Protein AF-A0A6A4BK58-F1 (afdb_monomer_lite)

Radius of gyration: 23.3 Å; chains: 1; bounding box: 53×73×77 Å

Organism: NCBI:txid53985

pLDDT: mean 82.72, std 20.6, range [29.36, 97.88]

Sequence (295 aa):
MGVDFYASGSQESAAPEPYTVGNVCRSRPGPNVGVHRDIYERLLRCPDMDSMNAIDSRLAKRLHSENDSAFAWWIAHEGSNYSIPKTPEGQRPWLALLDWMCEHPAAMHHVLAYLPFPEIAAQCCTPAQLAQWGERELYLVQIQTLERIWTDDDSDDRARDLCSAWLDRCKSAPALEALDIASDRTQWGALSELVDASLLRLRPLEIPLEHWFILHVLPFAVADWTASPMGRAPTSAMALWYNEYNSIQRLCTDIADNRDWSAAARLSLGVTQFESPPTAAAAADHGGDSAARRK

Structure (mmCIF, N/CA/C/O backbone):
data_AF-A0A6A4BK58-F1
#
_entry.id   AF-A0A6A4BK58-F1
#
loop_
_atom_site.group_PDB
_atom_site.id
_atom_site.type_symbol
_atom_site.label_atom_id
_atom_site.label_alt_id
_atom_site.label_comp_id
_atom_site.label_asym_id
_atom_site.label_entity_id
_atom_site.label_seq_id
_atom_site.pdbx_PDB_ins_code
_atom_site.Cartn_x
_atom_site.Cartn_y
_atom_site.Cartn_z
_atom_site.occupancy
_atom_site.B_iso_or_equiv
_atom_site.auth_seq_id
_atom_site.auth_comp_id
_atom_site.auth_asym_id
_atom_site.auth_atom_id
_atom_site.pdbx_PDB_model_num
ATOM 1 N N . MET A 1 1 ? 3.955 -27.347 16.246 1.00 33.84 1 MET A N 1
ATOM 2 C CA . MET A 1 1 ? 2.678 -26.831 16.783 1.00 33.84 1 MET A CA 1
ATOM 3 C C . MET A 1 1 ? 2.392 -25.569 15.991 1.00 33.84 1 MET A C 1
ATOM 5 O O . MET A 1 1 ? 3.175 -24.652 16.128 1.00 33.84 1 MET A O 1
ATOM 9 N N . GLY A 1 2 ? 1.470 -25.445 15.047 1.00 31.58 2 GLY A N 1
ATOM 10 C CA . GLY A 1 2 ? 0.289 -26.207 14.646 1.00 31.58 2 GLY A CA 1
ATOM 11 C C . GLY A 1 2 ? -0.689 -25.145 14.127 1.00 31.58 2 GLY A C 1
ATOM 12 O O . GLY A 1 2 ? -1.588 -24.759 14.859 1.00 31.58 2 GLY A O 1
ATOM 13 N N . VAL A 1 3 ? -0.409 -24.580 12.943 1.00 37.97 3 VAL A N 1
ATOM 14 C CA . VAL A 1 3 ? -1.068 -23.373 12.380 1.00 37.97 3 VAL A CA 1
ATOM 15 C C . VAL A 1 3 ? -2.483 -23.678 11.848 1.00 37.97 3 VAL A C 1
ATOM 17 O O . VAL A 1 3 ? -3.227 -22.779 11.476 1.00 37.97 3 VAL A O 1
ATOM 20 N N . ASP A 1 4 ? -2.905 -24.942 11.893 1.00 36.56 4 ASP A N 1
ATOM 21 C CA . ASP A 1 4 ? -4.176 -25.412 11.327 1.00 36.56 4 ASP A CA 1
ATOM 22 C C . ASP A 1 4 ? -5.409 -25.156 12.216 1.00 36.56 4 ASP A C 1
ATOM 24 O O . ASP A 1 4 ? -6.520 -25.532 11.851 1.00 36.56 4 ASP A O 1
ATOM 28 N N . PHE A 1 5 ? -5.257 -24.508 13.376 1.00 32.81 5 PHE A N 1
ATOM 29 C CA . PHE A 1 5 ? -6.389 -24.258 14.281 1.00 32.81 5 PHE A CA 1
ATOM 30 C C . PHE A 1 5 ? -7.243 -23.032 13.926 1.00 32.81 5 PHE A C 1
ATOM 32 O O . PHE A 1 5 ? -8.349 -22.911 14.442 1.00 32.81 5 PHE A O 1
ATOM 39 N N . TYR A 1 6 ? -6.791 -22.160 13.021 1.00 42.66 6 TYR A N 1
ATOM 40 C CA . TYR A 1 6 ? -7.563 -20.975 12.614 1.00 42.66 6 TYR A CA 1
ATOM 41 C C . TYR A 1 6 ? -8.504 -21.214 11.420 1.00 42.66 6 TYR A C 1
ATOM 43 O O . TYR A 1 6 ? -9.234 -20.309 11.034 1.00 42.66 6 TYR A O 1
ATOM 51 N N . ALA A 1 7 ? -8.526 -22.423 10.846 1.00 34.75 7 ALA A N 1
ATOM 52 C CA . ALA A 1 7 ? -9.368 -22.743 9.688 1.00 34.75 7 ALA A CA 1
ATOM 53 C C . ALA A 1 7 ? -10.762 -23.305 10.042 1.00 34.75 7 ALA A C 1
ATOM 55 O O . ALA A 1 7 ? -11.582 -23.489 9.146 1.00 34.75 7 ALA A O 1
ATOM 56 N N . SER A 1 8 ? -11.054 -23.568 11.321 1.00 30.75 8 SER A N 1
ATOM 57 C CA . SER A 1 8 ? -12.319 -24.181 11.759 1.00 30.75 8 SER A CA 1
ATOM 58 C C . SER A 1 8 ? -13.027 -23.316 12.796 1.00 30.75 8 SER A C 1
ATOM 60 O O . SER A 1 8 ? -13.066 -23.639 13.980 1.00 30.75 8 SER A O 1
ATOM 62 N N . GLY A 1 9 ? -13.597 -22.207 12.340 1.00 29.36 9 GLY A N 1
ATOM 63 C CA . GLY A 1 9 ? -14.503 -21.390 13.138 1.00 29.36 9 GLY A CA 1
ATOM 64 C C . GLY A 1 9 ? -14.985 -20.182 12.349 1.00 29.36 9 GLY A C 1
ATOM 65 O O . GLY A 1 9 ? -14.224 -19.242 12.165 1.00 29.36 9 GLY A O 1
ATOM 66 N N . SER A 1 10 ? -16.245 -20.225 11.912 1.00 32.88 10 SER A N 1
ATOM 67 C CA . SER A 1 10 ? -17.009 -19.096 11.353 1.00 32.88 10 SER A CA 1
ATOM 68 C C . SER A 1 10 ? -16.709 -18.715 9.894 1.00 32.88 10 SER A C 1
ATOM 70 O O . SER A 1 10 ? -16.176 -17.651 9.604 1.00 32.88 10 SER A O 1
ATOM 72 N N . GLN A 1 11 ? -17.140 -19.564 8.953 1.00 34.47 11 GLN A N 1
ATOM 73 C CA . GLN A 1 11 ? -17.262 -19.219 7.525 1.00 34.47 11 GLN A CA 1
ATOM 74 C C . GLN A 1 11 ? -18.666 -18.716 7.114 1.00 34.47 11 GLN A C 1
ATOM 76 O O . GLN A 1 11 ? -18.949 -18.643 5.923 1.00 34.47 11 GLN A O 1
ATOM 81 N N . GLU A 1 12 ? -19.559 -18.356 8.044 1.00 33.31 12 GLU A N 1
ATOM 82 C CA . GLU A 1 12 ? -20.956 -18.028 7.681 1.00 33.31 12 GLU A CA 1
ATOM 83 C C . GLU A 1 12 ? -21.293 -16.532 7.575 1.00 33.31 12 GLU A C 1
ATOM 85 O O . GLU A 1 12 ? -22.383 -16.198 7.124 1.00 33.31 12 GLU A O 1
ATOM 90 N N . SER A 1 13 ? -20.370 -15.611 7.868 1.00 37.12 13 SER A N 1
ATOM 91 C CA . SER A 1 13 ? -20.595 -14.183 7.590 1.00 37.12 13 SER A CA 1
ATOM 92 C C . SER A 1 13 ? -19.283 -13.458 7.301 1.00 37.12 13 SER A C 1
ATOM 94 O O . SER A 1 13 ? -18.736 -12.737 8.130 1.00 37.12 13 SER A O 1
ATOM 96 N N . ALA A 1 14 ? -18.720 -13.694 6.118 1.00 35.28 14 ALA A N 1
ATOM 97 C CA . ALA A 1 14 ? -17.636 -12.871 5.601 1.00 35.28 14 ALA A CA 1
ATOM 98 C C . ALA A 1 14 ? -18.191 -12.041 4.444 1.00 35.28 14 ALA A C 1
ATOM 100 O O . ALA A 1 14 ? -18.266 -12.505 3.305 1.00 35.28 14 ALA A O 1
ATOM 101 N N . ALA A 1 15 ? -18.607 -10.807 4.743 1.00 38.34 15 ALA A N 1
ATOM 102 C CA . ALA A 1 15 ? -18.689 -9.769 3.721 1.00 38.34 15 ALA A CA 1
ATOM 103 C C . ALA A 1 15 ? -17.365 -9.750 2.926 1.00 38.34 15 ALA A C 1
ATOM 105 O O . ALA A 1 15 ? -16.315 -10.038 3.511 1.00 38.34 15 ALA A O 1
ATOM 106 N N . PRO A 1 16 ? -17.387 -9.461 1.613 1.00 38.56 16 PRO A N 1
ATOM 107 C CA . PRO A 1 16 ? -16.181 -9.502 0.796 1.00 38.56 16 PRO A CA 1
ATOM 108 C C . PRO A 1 16 ? -15.081 -8.635 1.420 1.00 38.56 16 PRO A C 1
ATOM 110 O O . PRO A 1 16 ? -15.268 -7.442 1.660 1.00 38.56 16 PRO A O 1
ATOM 113 N N . GLU A 1 17 ? -13.936 -9.261 1.702 1.00 51.78 17 GLU A N 1
ATOM 114 C CA . GLU A 1 17 ? -12.708 -8.578 2.120 1.00 51.78 17 GLU A CA 1
ATOM 115 C C . GLU A 1 17 ? -12.382 -7.452 1.112 1.00 51.78 17 GLU A C 1
ATOM 117 O O . GLU A 1 17 ? -12.668 -7.601 -0.086 1.00 51.78 17 GLU A O 1
ATOM 122 N N . PRO A 1 18 ? -11.764 -6.338 1.552 1.00 46.62 18 PRO A N 1
ATOM 123 C CA . PRO A 1 18 ? -11.622 -5.094 0.773 1.00 46.62 18 PRO A CA 1
ATOM 124 C C . PRO A 1 18 ? -10.722 -5.223 -0.468 1.00 46.62 18 PRO A C 1
ATOM 126 O O . PRO A 1 18 ? -10.480 -4.254 -1.179 1.00 46.62 18 PRO A O 1
ATOM 129 N N . TYR A 1 19 ? -10.236 -6.433 -0.735 1.00 53.09 19 TYR A N 1
ATOM 130 C CA . TYR A 1 19 ? -9.169 -6.772 -1.663 1.00 53.09 19 TYR A CA 1
ATOM 131 C C . TYR A 1 19 ? -9.636 -7.593 -2.860 1.00 53.09 19 TYR A C 1
ATOM 133 O O . TYR A 1 19 ? -8.808 -8.141 -3.588 1.00 53.09 19 TYR A O 1
ATOM 141 N N . THR A 1 20 ? -10.947 -7.728 -3.074 1.00 52.31 20 THR A N 1
ATOM 142 C CA . THR A 1 20 ? -11.459 -8.421 -4.260 1.00 52.31 20 THR A CA 1
ATOM 143 C C . THR A 1 20 ? -11.315 -7.528 -5.488 1.00 52.31 20 THR A C 1
ATOM 145 O O . THR A 1 20 ? -12.277 -7.006 -6.045 1.00 52.31 20 THR A O 1
ATOM 148 N N . VAL A 1 21 ? -10.070 -7.390 -5.954 1.00 59.69 21 VAL A N 1
ATOM 149 C CA . VAL A 1 21 ? -9.813 -7.158 -7.372 1.00 59.69 21 VAL A CA 1
ATOM 150 C C . VAL A 1 21 ? -10.613 -8.233 -8.101 1.00 59.69 21 VAL A C 1
ATOM 152 O O . VAL A 1 21 ? -10.534 -9.409 -7.735 1.00 59.69 21 VAL A O 1
ATOM 155 N N . GLY A 1 22 ? -11.446 -7.841 -9.070 1.00 59.75 22 GLY A N 1
ATOM 156 C CA . GLY A 1 22 ? -12.190 -8.806 -9.884 1.00 59.75 22 GLY A CA 1
ATOM 157 C C . GLY A 1 22 ? -11.248 -9.852 -10.494 1.00 59.75 22 GLY A C 1
ATOM 158 O O . GLY A 1 22 ? -10.031 -9.737 -10.381 1.00 59.75 22 GLY A O 1
ATOM 159 N N . ASN A 1 23 ? -11.778 -10.879 -11.162 1.00 66.94 23 ASN A N 1
ATOM 160 C CA . ASN A 1 23 ? -10.943 -11.883 -11.838 1.00 66.94 23 ASN A CA 1
ATOM 161 C C . ASN A 1 23 ? -10.093 -11.242 -12.960 1.00 66.94 23 ASN A C 1
ATOM 163 O O . ASN A 1 23 ? -10.447 -11.300 -14.135 1.00 66.94 23 ASN A O 1
ATOM 167 N N . VAL A 1 24 ? -8.969 -10.630 -12.592 1.00 82.88 24 VAL A N 1
ATOM 168 C CA . VAL A 1 24 ? -7.997 -10.002 -13.477 1.00 82.88 24 VAL A CA 1
ATOM 169 C C . VAL A 1 24 ? -6.963 -11.056 -13.817 1.00 82.88 24 VAL A C 1
ATOM 171 O O . VAL A 1 24 ? -6.267 -11.589 -12.953 1.00 82.88 24 VAL A O 1
ATOM 174 N N . CYS A 1 25 ? -6.868 -11.389 -15.098 1.00 84.94 25 CYS A N 1
ATOM 175 C CA . CYS A 1 25 ? -5.820 -12.276 -15.571 1.00 84.94 25 CYS A CA 1
ATOM 176 C C . CYS A 1 25 ? -4.517 -11.491 -15.712 1.00 84.94 25 CYS A C 1
ATOM 178 O O . CYS A 1 25 ? -4.444 -10.556 -16.510 1.00 84.94 25 CYS A O 1
ATOM 180 N N . ARG A 1 26 ? -3.480 -11.913 -14.980 1.00 90.25 26 ARG A N 1
ATOM 181 C CA . ARG A 1 26 ? -2.128 -11.376 -15.140 1.00 90.25 26 ARG A CA 1
ATOM 182 C C . ARG A 1 26 ? -1.672 -11.530 -16.593 1.00 90.25 26 ARG A C 1
ATOM 184 O O . ARG A 1 26 ? -1.776 -12.613 -17.179 1.00 90.25 26 ARG A O 1
ATOM 191 N N . SER A 1 27 ? -1.161 -10.447 -17.165 1.00 90.12 27 SER A N 1
ATOM 192 C CA . SER A 1 27 ? -0.556 -10.434 -18.488 1.00 90.12 27 SER A CA 1
ATOM 193 C C . SER A 1 27 ? 0.640 -11.377 -18.519 1.00 90.12 27 SER A C 1
ATOM 195 O O . SER A 1 27 ? 1.445 -11.426 -17.586 1.00 90.12 27 SER A O 1
ATOM 197 N N . ARG A 1 28 ? 0.760 -12.144 -19.603 1.00 86.62 28 ARG A N 1
ATOM 198 C CA . ARG A 1 28 ? 1.899 -13.040 -19.791 1.00 86.62 28 ARG A CA 1
ATOM 199 C C . ARG A 1 28 ? 3.055 -12.251 -20.395 1.00 86.62 28 ARG A C 1
ATOM 201 O O . ARG A 1 28 ? 2.845 -11.603 -21.421 1.00 86.62 28 ARG A O 1
ATOM 208 N N . PRO A 1 29 ? 4.263 -12.333 -19.819 1.00 83.31 29 PRO A N 1
ATOM 209 C CA . PRO A 1 29 ? 5.428 -11.733 -20.444 1.00 83.31 29 PRO A CA 1
ATOM 210 C C . PRO A 1 29 ? 5.721 -12.413 -21.789 1.00 83.31 29 PRO A C 1
ATOM 212 O O . PRO A 1 29 ? 5.349 -13.571 -22.016 1.00 83.31 29 PRO A O 1
ATOM 215 N N . GLY A 1 30 ? 6.415 -11.709 -22.683 1.00 76.56 30 GLY A N 1
ATOM 216 C CA . GLY A 1 30 ? 6.863 -12.280 -23.950 1.00 76.56 30 GLY A CA 1
ATOM 217 C C . GLY A 1 30 ? 7.680 -13.581 -23.779 1.00 76.56 30 GLY A C 1
ATOM 218 O O . GLY A 1 30 ? 8.336 -13.789 -22.754 1.00 76.56 30 GLY A O 1
ATOM 219 N N . PRO A 1 31 ? 7.731 -14.456 -24.804 1.00 67.69 31 PRO A N 1
ATOM 220 C CA . PRO A 1 31 ? 8.310 -15.807 -24.707 1.00 67.69 31 PRO A CA 1
ATOM 221 C C . PRO A 1 31 ? 9.806 -15.850 -24.342 1.00 67.69 31 PRO A C 1
ATOM 223 O O . PRO A 1 31 ? 10.313 -16.894 -23.950 1.00 67.69 31 PRO A O 1
ATOM 226 N N . ASN A 1 32 ? 10.517 -14.722 -24.446 1.00 68.19 32 ASN A N 1
ATOM 227 C CA . ASN A 1 32 ? 11.956 -14.603 -24.186 1.00 68.19 32 ASN A CA 1
ATOM 228 C C . ASN A 1 32 ? 12.278 -13.805 -22.905 1.00 68.19 32 ASN A C 1
ATOM 230 O O . ASN A 1 32 ? 13.379 -13.254 -22.784 1.00 68.19 32 ASN A O 1
ATOM 234 N N . VAL A 1 33 ? 11.310 -13.664 -21.992 1.00 70.94 33 VAL A N 1
ATOM 235 C CA . VAL A 1 33 ? 11.423 -12.813 -20.789 1.00 70.94 33 VAL A CA 1
ATOM 236 C C . VAL A 1 33 ? 11.256 -13.607 -19.485 1.00 70.94 33 VAL A C 1
ATOM 238 O O . VAL A 1 33 ? 11.054 -13.039 -18.418 1.00 70.94 33 VAL A O 1
ATOM 241 N N . GLY A 1 34 ? 11.395 -14.934 -19.543 1.00 68.56 34 GLY A N 1
ATOM 242 C CA . GLY A 1 34 ? 11.507 -15.754 -18.338 1.00 68.56 34 GLY A CA 1
ATOM 243 C C . GLY A 1 34 ? 12.775 -15.402 -17.555 1.00 68.56 34 GLY A C 1
ATOM 244 O O . GLY A 1 34 ? 13.869 -15.370 -18.123 1.00 68.56 34 GLY A O 1
ATOM 245 N N . VAL A 1 35 ? 12.632 -15.136 -16.256 1.00 78.00 35 VAL A N 1
ATOM 246 C CA . VAL A 1 35 ? 13.746 -14.807 -15.358 1.00 78.00 35 VAL A CA 1
ATOM 247 C C . VAL A 1 35 ? 13.766 -15.793 -14.206 1.00 78.00 35 VAL A C 1
ATOM 249 O O . VAL A 1 35 ? 12.766 -15.973 -13.525 1.00 78.00 35 VAL A O 1
ATOM 252 N N . HIS A 1 36 ? 14.914 -16.429 -13.978 1.00 83.19 36 HIS A N 1
ATOM 253 C CA . HIS A 1 36 ? 15.098 -17.286 -12.811 1.00 83.19 36 HIS A CA 1
ATOM 254 C C . HIS A 1 36 ? 15.003 -16.455 -11.523 1.00 83.19 36 HIS A C 1
ATOM 256 O O . HIS A 1 36 ? 15.526 -15.338 -11.482 1.00 83.19 36 HIS A O 1
ATOM 262 N N . ARG A 1 37 ? 14.408 -17.007 -10.458 1.00 84.62 37 ARG A N 1
ATOM 263 C CA . ARG A 1 37 ? 14.157 -16.292 -9.192 1.00 84.62 37 ARG A CA 1
ATOM 264 C C . ARG A 1 37 ? 15.382 -15.537 -8.672 1.00 84.62 37 ARG A C 1
ATOM 266 O O . ARG A 1 37 ? 15.282 -14.351 -8.396 1.00 84.62 37 ARG A O 1
ATOM 273 N N . ASP A 1 38 ? 16.550 -16.175 -8.619 1.00 86.38 38 ASP A N 1
ATOM 274 C CA . ASP A 1 38 ? 17.778 -15.546 -8.093 1.00 86.38 38 ASP A CA 1
ATOM 275 C C . ASP A 1 38 ? 18.222 -14.310 -8.895 1.00 86.38 38 ASP A C 1
ATOM 277 O O . ASP A 1 38 ? 18.846 -13.391 -8.362 1.00 86.38 38 ASP A O 1
ATOM 281 N N . ILE A 1 39 ? 17.915 -14.285 -10.195 1.00 88.56 39 ILE A N 1
ATOM 282 C CA . ILE A 1 39 ? 18.161 -13.119 -11.041 1.00 88.56 39 ILE A CA 1
ATOM 283 C C . ILE A 1 39 ? 17.108 -12.054 -10.733 1.00 88.56 39 ILE A C 1
ATOM 285 O O . ILE A 1 39 ? 17.478 -10.905 -10.527 1.00 88.56 39 ILE A O 1
ATOM 289 N N . TYR A 1 40 ? 15.829 -12.430 -10.633 1.00 91.44 40 TYR A N 1
ATOM 290 C CA . TYR A 1 40 ? 14.743 -11.504 -10.298 1.00 91.44 40 TYR A CA 1
ATOM 291 C C . TYR A 1 40 ? 14.978 -10.806 -8.951 1.00 91.44 40 TYR A C 1
ATOM 293 O O . TYR A 1 40 ? 14.918 -9.583 -8.876 1.00 91.44 40 TYR A O 1
ATOM 301 N N . GLU A 1 41 ? 15.382 -11.557 -7.923 1.00 92.31 41 GLU A N 1
ATOM 302 C CA . GLU A 1 41 ? 15.799 -11.014 -6.626 1.00 92.31 41 GLU A CA 1
ATOM 303 C C . GLU A 1 41 ? 16.930 -9.989 -6.768 1.00 92.31 41 GLU A C 1
ATOM 305 O O . GLU A 1 41 ? 16.905 -8.934 -6.140 1.00 92.31 41 GLU A O 1
ATOM 310 N N . ARG A 1 42 ? 17.937 -10.275 -7.600 1.00 91.88 42 ARG A N 1
ATOM 311 C CA . ARG A 1 42 ? 19.062 -9.356 -7.809 1.00 91.88 42 ARG A CA 1
ATOM 312 C C . ARG A 1 42 ? 18.631 -8.060 -8.495 1.00 91.88 42 ARG A C 1
ATOM 314 O O . ARG A 1 42 ? 19.171 -7.012 -8.155 1.00 91.88 42 ARG A O 1
ATOM 321 N N . LEU A 1 43 ? 17.666 -8.121 -9.413 1.00 94.06 43 LEU A N 1
ATOM 322 C CA . LEU A 1 43 ? 17.094 -6.927 -10.043 1.00 94.06 43 LEU A CA 1
ATOM 323 C C . LEU A 1 43 ? 16.269 -6.112 -9.037 1.00 94.06 43 LEU A C 1
ATOM 325 O O . LEU A 1 43 ? 16.451 -4.905 -8.929 1.00 94.06 43 LEU A O 1
ATOM 329 N N . LEU A 1 44 ? 15.439 -6.775 -8.228 1.00 94.69 44 LEU A N 1
ATOM 330 C CA . LEU A 1 44 ? 14.622 -6.127 -7.195 1.00 94.69 44 LEU A CA 1
ATOM 331 C C . LEU A 1 44 ? 15.435 -5.524 -6.038 1.00 94.69 44 LEU A C 1
ATOM 333 O O . LEU A 1 44 ? 14.938 -4.654 -5.327 1.00 94.69 44 LEU A O 1
ATOM 337 N N . ARG A 1 45 ? 16.690 -5.946 -5.859 1.00 94.88 45 ARG A N 1
ATOM 338 C CA . ARG A 1 45 ? 17.611 -5.341 -4.886 1.00 94.88 45 ARG A CA 1
ATOM 339 C C . ARG A 1 45 ? 18.080 -3.950 -5.283 1.00 94.88 45 ARG A C 1
ATOM 341 O O . ARG A 1 45 ? 18.447 -3.148 -4.433 1.00 94.88 45 ARG A O 1
ATOM 348 N N . CYS A 1 46 ? 18.140 -3.686 -6.579 1.00 91.00 46 CYS A N 1
ATOM 349 C CA . CYS A 1 46 ? 18.821 -2.526 -7.114 1.00 91.00 46 CYS A CA 1
ATOM 350 C C . CYS A 1 46 ? 17.830 -1.699 -7.942 1.00 91.00 46 CYS A C 1
ATOM 352 O O . CYS A 1 46 ? 17.586 -2.026 -9.097 1.00 91.00 46 CYS A O 1
ATOM 354 N N . PRO A 1 47 ? 17.234 -0.633 -7.385 1.00 86.94 47 PRO A N 1
ATOM 355 C CA . PRO A 1 47 ? 16.287 0.194 -8.136 1.00 86.94 47 PRO A CA 1
ATOM 356 C C . PRO A 1 47 ? 16.967 0.998 -9.256 1.00 86.94 47 PRO A C 1
ATOM 358 O O . PRO A 1 47 ? 16.325 1.371 -10.236 1.00 86.94 47 PRO A O 1
ATOM 361 N N . ASP A 1 48 ? 18.268 1.277 -9.125 1.00 90.31 48 ASP A N 1
ATOM 362 C CA . ASP A 1 48 ? 19.037 2.034 -10.109 1.00 90.31 48 ASP A CA 1
ATOM 363 C C . ASP A 1 48 ? 19.711 1.115 -11.140 1.00 90.31 48 ASP A C 1
ATOM 365 O O . ASP A 1 48 ? 20.776 0.537 -10.901 1.00 90.31 48 ASP A O 1
ATOM 369 N N . MET A 1 49 ? 19.107 1.037 -12.328 1.00 88.19 49 MET A N 1
ATOM 370 C CA . MET A 1 49 ? 19.608 0.250 -13.460 1.00 88.19 49 MET A CA 1
ATOM 371 C C . MET A 1 49 ? 21.007 0.654 -13.946 1.00 88.19 49 MET A C 1
ATOM 373 O O . MET A 1 49 ? 21.652 -0.163 -14.613 1.00 88.19 49 MET A O 1
ATOM 377 N N . ASP A 1 50 ? 21.468 1.875 -13.664 1.00 88.94 50 ASP A N 1
ATOM 378 C CA . ASP A 1 50 ? 22.792 2.351 -14.082 1.00 88.94 50 ASP A CA 1
ATOM 379 C C . ASP A 1 50 ? 23.902 1.837 -13.155 1.00 88.94 50 ASP A C 1
ATOM 381 O O . ASP A 1 50 ? 25.060 1.726 -13.563 1.00 88.94 50 ASP A O 1
ATOM 385 N N . SER A 1 51 ? 23.541 1.435 -11.934 1.00 89.94 51 SER A N 1
ATOM 386 C CA . SER A 1 51 ? 24.454 0.807 -10.975 1.00 89.94 51 SER A CA 1
ATOM 387 C C . SER A 1 51 ? 24.578 -0.718 -11.147 1.00 89.94 51 SER A C 1
ATOM 389 O O . SER A 1 51 ? 25.471 -1.348 -10.574 1.00 89.94 51 SER A O 1
ATOM 391 N N . MET A 1 52 ? 23.720 -1.328 -11.973 1.00 93.19 52 MET A N 1
ATOM 392 C CA . MET A 1 52 ? 23.762 -2.757 -12.291 1.00 93.19 52 MET A CA 1
ATOM 393 C C . MET A 1 52 ? 24.876 -3.103 -13.291 1.00 93.19 52 MET A C 1
ATOM 395 O O . MET A 1 52 ? 25.291 -2.294 -14.121 1.00 93.19 52 MET A O 1
ATOM 399 N N . ASN A 1 53 ? 25.306 -4.372 -13.309 1.00 93.81 53 ASN A N 1
ATOM 400 C CA . ASN A 1 53 ? 26.134 -4.862 -14.413 1.00 93.81 53 ASN A CA 1
ATOM 401 C C . ASN A 1 53 ? 25.349 -4.859 -15.743 1.00 93.81 53 ASN A C 1
ATOM 403 O O . ASN A 1 53 ? 24.119 -4.848 -15.775 1.00 93.81 53 ASN A O 1
ATOM 407 N N . ALA A 1 54 ? 26.066 -4.920 -16.868 1.00 92.62 54 ALA A N 1
ATOM 408 C CA . ALA A 1 54 ? 25.461 -4.782 -18.193 1.00 92.62 54 ALA A CA 1
ATOM 409 C C . ALA A 1 54 ? 24.413 -5.861 -18.538 1.00 92.62 54 ALA A C 1
ATOM 411 O O . ALA A 1 54 ? 23.521 -5.596 -19.345 1.00 92.62 54 ALA A O 1
ATOM 412 N N . ILE A 1 55 ? 24.520 -7.070 -17.974 1.00 91.25 55 ILE A N 1
ATOM 413 C CA . ILE A 1 55 ? 23.565 -8.160 -18.220 1.00 91.25 55 ILE A CA 1
ATOM 414 C C . ILE A 1 55 ? 22.271 -7.879 -17.456 1.00 91.25 55 ILE A C 1
ATOM 416 O O . ILE A 1 55 ? 21.197 -7.859 -18.056 1.00 91.25 55 ILE A O 1
ATOM 420 N N . ASP A 1 56 ? 22.390 -7.595 -16.162 1.00 92.31 56 ASP A N 1
ATOM 421 C CA . ASP A 1 56 ? 21.258 -7.308 -15.286 1.00 92.31 56 ASP A CA 1
ATOM 422 C C . ASP A 1 56 ? 20.533 -6.027 -15.708 1.00 92.31 56 ASP A C 1
ATOM 424 O O . ASP A 1 56 ? 19.314 -6.039 -15.836 1.00 92.31 56 ASP A O 1
ATOM 428 N N . SER A 1 57 ? 21.266 -4.966 -16.064 1.00 93.75 57 SER A N 1
ATOM 429 C CA . SER A 1 57 ? 20.685 -3.714 -16.572 1.00 93.75 57 SER A CA 1
ATOM 430 C C . SER A 1 57 ? 19.854 -3.944 -17.843 1.00 93.75 57 SER A C 1
ATOM 432 O O . SER A 1 57 ? 18.751 -3.416 -17.990 1.00 93.75 57 SER A O 1
ATOM 434 N N . ARG A 1 58 ? 20.337 -4.781 -18.775 1.00 92.69 58 ARG A N 1
ATOM 435 C CA . ARG A 1 58 ? 19.573 -5.148 -19.984 1.00 92.69 58 ARG A CA 1
ATOM 436 C C . ARG A 1 58 ? 18.322 -5.953 -19.649 1.00 92.69 58 ARG A C 1
ATOM 438 O O . ARG A 1 58 ? 17.302 -5.772 -20.311 1.00 92.69 58 ARG A O 1
ATOM 445 N N . LEU A 1 59 ? 18.402 -6.839 -18.659 1.00 91.94 59 LEU A N 1
ATOM 446 C CA . LEU A 1 59 ? 17.263 -7.640 -18.237 1.00 91.94 59 LEU A CA 1
ATOM 447 C C . LEU A 1 59 ? 16.216 -6.790 -17.510 1.00 91.94 59 LEU A C 1
ATOM 449 O O . LEU A 1 59 ? 15.052 -6.850 -17.888 1.00 91.94 59 LEU A O 1
ATOM 453 N N . ALA A 1 60 ? 16.624 -5.934 -16.571 1.00 92.75 60 ALA A N 1
ATOM 454 C CA . ALA A 1 60 ? 15.750 -4.971 -15.902 1.00 92.75 60 ALA A CA 1
ATOM 455 C C . ALA A 1 60 ? 15.018 -4.083 -16.915 1.00 92.75 60 ALA A C 1
ATOM 457 O O . ALA A 1 60 ? 13.795 -3.971 -16.866 1.00 92.75 60 ALA A O 1
ATOM 458 N N . LYS A 1 61 ? 15.733 -3.542 -17.915 1.00 93.00 61 LYS A N 1
ATOM 459 C CA . LYS A 1 61 ? 15.124 -2.776 -19.019 1.00 93.00 61 LYS A CA 1
ATOM 460 C C . LYS A 1 61 ? 14.064 -3.579 -19.771 1.00 93.00 61 LYS A C 1
ATOM 462 O O . LYS A 1 61 ? 13.035 -3.023 -20.146 1.00 93.00 61 LYS A O 1
ATOM 467 N N . ARG A 1 62 ? 14.288 -4.881 -19.976 1.00 92.44 62 ARG A N 1
ATOM 468 C CA . ARG A 1 62 ? 13.303 -5.765 -20.610 1.00 92.44 62 ARG A CA 1
ATOM 469 C C . ARG A 1 62 ? 12.068 -5.958 -19.727 1.00 92.44 62 ARG A C 1
ATOM 471 O O . ARG A 1 62 ? 10.969 -5.799 -20.237 1.00 92.44 62 ARG A O 1
ATOM 478 N N . LEU A 1 63 ? 12.232 -6.223 -18.428 1.00 93.50 63 LEU A N 1
ATOM 479 C CA . LEU A 1 63 ? 11.102 -6.377 -17.495 1.00 93.50 63 LEU A CA 1
ATOM 480 C C . LEU A 1 63 ? 10.263 -5.099 -17.402 1.00 93.50 63 LEU A C 1
ATOM 482 O O . LEU A 1 63 ? 9.039 -5.143 -17.499 1.00 93.50 63 LEU A O 1
ATOM 486 N N . HIS A 1 64 ? 10.927 -3.949 -17.303 1.00 93.69 64 HIS A N 1
ATOM 487 C CA . HIS A 1 64 ? 10.277 -2.645 -17.358 1.00 93.69 64 HIS A CA 1
ATOM 488 C C . HIS A 1 64 ? 9.520 -2.422 -18.674 1.00 93.69 64 HIS A C 1
ATOM 490 O O . HIS A 1 64 ? 8.401 -1.924 -18.642 1.00 93.69 64 HIS A O 1
ATOM 496 N N . SER A 1 65 ? 10.091 -2.816 -19.817 1.00 92.88 65 SER A N 1
ATOM 497 C CA . SER A 1 65 ? 9.432 -2.700 -21.124 1.00 92.88 65 SER A CA 1
ATOM 498 C C . SER A 1 65 ? 8.198 -3.602 -21.254 1.00 92.88 65 SER A C 1
ATOM 500 O O . SER A 1 65 ? 7.231 -3.209 -21.910 1.00 92.88 65 SER A O 1
ATOM 502 N N . GLU A 1 66 ? 8.211 -4.797 -20.655 1.00 94.12 66 GLU A N 1
ATOM 503 C CA . GLU A 1 66 ? 7.032 -5.673 -20.600 1.00 94.12 66 GLU A CA 1
ATOM 504 C C . GLU A 1 66 ? 5.927 -5.047 -19.739 1.00 94.12 66 GLU A C 1
ATOM 506 O O . GLU A 1 66 ? 4.776 -4.994 -20.171 1.00 94.12 66 GLU A O 1
ATOM 511 N N . ASN A 1 67 ? 6.274 -4.500 -18.567 1.00 95.50 67 ASN A N 1
ATOM 512 C CA . ASN A 1 67 ? 5.321 -3.761 -17.735 1.00 95.50 67 ASN A CA 1
ATOM 513 C C . ASN A 1 67 ? 4.755 -2.536 -18.464 1.00 95.50 67 ASN A C 1
ATOM 515 O O . ASN A 1 67 ? 3.547 -2.338 -18.435 1.00 95.50 67 ASN A O 1
ATOM 519 N N . ASP A 1 68 ? 5.584 -1.743 -19.147 1.00 93.75 68 ASP A N 1
ATOM 520 C CA . ASP A 1 68 ? 5.124 -0.567 -19.899 1.00 93.75 68 ASP A CA 1
ATOM 521 C C . ASP A 1 68 ? 4.153 -0.957 -21.022 1.00 93.75 68 ASP A C 1
ATOM 523 O O . ASP A 1 68 ? 3.134 -0.298 -21.225 1.00 93.75 68 ASP A O 1
ATOM 527 N N . SER A 1 69 ? 4.449 -2.047 -21.737 1.00 93.25 69 SER A N 1
ATOM 528 C CA . SER A 1 69 ? 3.596 -2.552 -22.820 1.00 93.25 69 SER A CA 1
ATOM 529 C C . SER A 1 69 ? 2.264 -3.071 -22.282 1.00 93.25 69 SER A C 1
ATOM 531 O O . SER A 1 69 ? 1.206 -2.748 -22.826 1.00 93.25 69 SER A O 1
ATOM 533 N N . ALA A 1 70 ? 2.301 -3.831 -21.182 1.00 95.56 70 ALA A N 1
ATOM 534 C CA . ALA A 1 70 ? 1.103 -4.282 -20.488 1.00 95.56 70 ALA A CA 1
ATOM 535 C C . ALA A 1 70 ? 0.286 -3.085 -19.982 1.00 95.56 70 ALA A C 1
ATOM 537 O O . ALA A 1 70 ? -0.915 -3.014 -20.224 1.00 95.56 70 ALA A O 1
ATOM 538 N N . PHE A 1 71 ? 0.926 -2.102 -19.358 1.00 95.69 71 PHE A N 1
ATOM 539 C CA . PHE A 1 71 ? 0.250 -0.921 -18.841 1.00 95.69 71 PHE A CA 1
ATOM 540 C C . PHE A 1 71 ? -0.407 -0.083 -19.943 1.00 95.69 71 PHE A C 1
ATOM 542 O O . PHE A 1 71 ? -1.556 0.326 -19.794 1.00 95.69 71 PHE A O 1
ATOM 549 N N . ALA A 1 72 ? 0.270 0.122 -21.076 1.00 92.94 72 ALA A N 1
ATOM 550 C CA . ALA A 1 72 ? -0.306 0.814 -22.227 1.00 92.94 72 ALA A CA 1
ATOM 551 C C . ALA A 1 72 ? -1.551 0.089 -22.763 1.00 92.94 72 ALA A C 1
ATOM 553 O O . ALA A 1 72 ? -2.557 0.729 -23.077 1.00 92.94 72 ALA A O 1
ATOM 554 N N . TRP A 1 73 ? -1.507 -1.246 -22.821 1.00 93.94 73 TRP A N 1
ATOM 555 C CA . TRP A 1 73 ? -2.678 -2.046 -23.171 1.00 93.94 73 TRP A CA 1
ATOM 556 C C . TRP A 1 73 ? -3.794 -1.875 -22.136 1.00 93.94 73 TRP A C 1
ATOM 558 O O . TRP A 1 73 ? -4.935 -1.622 -22.514 1.00 93.94 73 TRP A O 1
ATOM 568 N N . TRP A 1 74 ? -3.468 -1.952 -20.845 1.00 95.25 74 TRP A N 1
ATOM 569 C CA . TRP A 1 74 ? -4.434 -1.803 -19.758 1.00 95.25 74 TRP A CA 1
ATOM 570 C C . TRP A 1 74 ? -5.124 -0.438 -19.793 1.00 95.25 74 TRP A C 1
ATOM 572 O O . TRP A 1 74 ? -6.347 -0.389 -19.774 1.00 95.25 74 TRP A O 1
ATOM 582 N N . ILE A 1 75 ? -4.387 0.665 -19.967 1.00 93.88 75 ILE A N 1
ATOM 583 C CA . ILE A 1 75 ? -4.977 2.005 -20.126 1.00 93.88 75 ILE A CA 1
ATOM 584 C C . ILE A 1 75 ? -5.952 2.041 -21.305 1.00 93.88 75 ILE A C 1
ATOM 586 O O . ILE A 1 75 ? -7.034 2.613 -21.188 1.00 93.88 75 ILE A O 1
ATOM 590 N N . ALA A 1 76 ? -5.585 1.447 -22.442 1.00 92.00 76 ALA A N 1
ATOM 591 C CA . ALA A 1 76 ? -6.426 1.477 -23.635 1.00 92.00 76 ALA A CA 1
ATOM 592 C C . ALA A 1 76 ? -7.769 0.744 -23.451 1.00 92.00 76 ALA A C 1
ATOM 594 O O . ALA A 1 76 ? -8.737 1.102 -24.119 1.00 92.00 76 ALA A O 1
ATOM 595 N N . HIS A 1 77 ? -7.834 -0.252 -22.560 1.00 92.44 77 HIS A N 1
ATOM 596 C CA . HIS A 1 77 ? -9.025 -1.087 -22.351 1.00 92.44 77 HIS A CA 1
ATOM 597 C C . HIS A 1 77 ? -9.803 -0.709 -21.085 1.00 92.44 77 HIS A C 1
ATOM 599 O O . HIS A 1 77 ? -11.028 -0.651 -21.114 1.00 92.44 77 HIS A O 1
ATOM 605 N N . GLU A 1 78 ? -9.101 -0.389 -20.000 1.00 92.69 78 GLU A N 1
ATOM 606 C CA . GLU A 1 78 ? -9.671 -0.134 -18.674 1.00 92.69 78 GLU A CA 1
ATOM 607 C C . GLU A 1 78 ? -9.569 1.331 -18.244 1.00 92.69 78 GLU A C 1
ATOM 609 O O . GLU A 1 78 ? -10.269 1.760 -17.331 1.00 92.69 78 GLU A O 1
ATOM 614 N N . GLY A 1 79 ? -8.736 2.148 -18.895 1.00 88.06 79 GLY A N 1
ATOM 615 C CA . GLY A 1 79 ? -8.424 3.497 -18.414 1.00 88.06 79 GLY A CA 1
ATOM 616 C C . GLY A 1 79 ? -9.646 4.414 -18.286 1.00 88.06 79 GLY A C 1
ATOM 617 O O . GLY A 1 79 ? -9.700 5.257 -17.391 1.00 88.06 79 GLY A O 1
ATOM 618 N N . SER A 1 80 ? -10.664 4.216 -19.129 1.00 90.00 80 SER A N 1
ATOM 619 C CA . SER A 1 80 ? -11.926 4.961 -19.027 1.00 90.00 80 SER A CA 1
ATOM 620 C C . SER A 1 80 ? -12.754 4.594 -17.788 1.00 90.00 80 SER A C 1
ATOM 622 O O . SER A 1 80 ? -13.385 5.478 -17.215 1.00 90.00 80 SER A O 1
ATOM 624 N N . ASN A 1 81 ? -12.682 3.342 -17.317 1.00 92.31 81 ASN A N 1
ATOM 625 C CA . ASN A 1 81 ? -13.392 2.872 -16.121 1.00 92.31 81 ASN A CA 1
ATOM 626 C C . ASN A 1 81 ? -12.842 3.524 -14.844 1.00 92.31 81 ASN A C 1
ATOM 628 O O . ASN A 1 81 ? -13.575 3.723 -13.880 1.00 92.31 81 ASN A O 1
ATOM 632 N N . TYR A 1 82 ? -11.562 3.905 -14.863 1.00 91.81 82 TYR A N 1
ATOM 633 C CA . TYR A 1 82 ? -10.860 4.509 -13.730 1.00 91.81 82 TYR A CA 1
ATOM 634 C C . TYR A 1 82 ? -10.627 6.016 -13.876 1.00 91.81 82 TYR A C 1
ATOM 636 O O . TYR A 1 82 ? -10.017 6.620 -13.002 1.00 91.81 82 TYR A O 1
ATOM 644 N N . SER A 1 83 ? -11.112 6.642 -14.954 1.00 92.44 83 SER A N 1
ATOM 645 C CA . SER A 1 83 ? -10.877 8.068 -15.239 1.00 92.44 83 SER A CA 1
ATOM 646 C C . 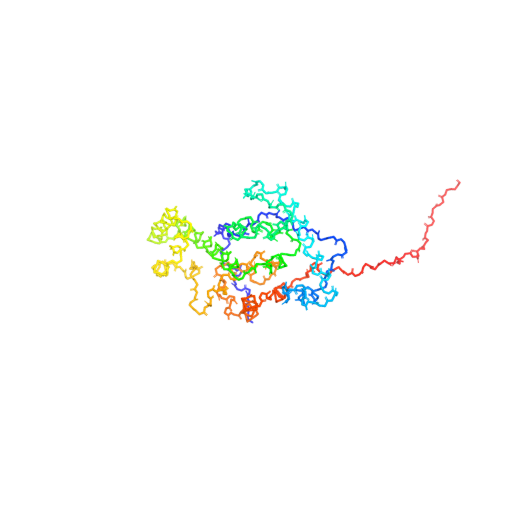SER A 1 83 ? -9.387 8.452 -15.258 1.00 92.44 83 SER A C 1
ATOM 648 O O . SER A 1 83 ? -9.009 9.521 -14.777 1.00 92.44 83 SER A O 1
ATOM 650 N N . ILE A 1 84 ? -8.539 7.585 -15.828 1.00 91.69 84 ILE A N 1
ATOM 651 C CA . ILE A 1 84 ? -7.086 7.803 -15.904 1.00 91.69 84 ILE A CA 1
ATOM 652 C C . ILE A 1 84 ? -6.785 9.112 -16.661 1.00 91.69 84 ILE A C 1
ATOM 654 O O . ILE A 1 84 ? -7.299 9.310 -17.771 1.00 91.69 84 ILE A O 1
ATOM 658 N N . PRO A 1 85 ? -5.939 10.011 -16.118 1.00 91.56 85 PRO A N 1
ATOM 659 C CA . PRO A 1 85 ? -5.568 11.235 -16.811 1.00 91.56 85 PRO A CA 1
ATOM 660 C C . PRO A 1 85 ? -4.685 10.943 -18.028 1.00 91.56 85 PRO A C 1
ATOM 662 O O . PRO A 1 85 ? -4.023 9.911 -18.138 1.00 91.56 85 PRO A O 1
ATOM 665 N N . LYS A 1 86 ? -4.657 11.882 -18.976 1.00 87.38 86 LYS A N 1
ATOM 666 C CA . LYS A 1 86 ? -3.832 11.735 -20.178 1.00 87.38 86 LYS A CA 1
ATOM 667 C C . LYS A 1 86 ? -2.350 11.759 -19.818 1.00 87.38 86 LYS A C 1
ATOM 669 O O . LYS A 1 86 ? -1.881 12.693 -19.174 1.00 87.38 86 LYS A O 1
ATOM 674 N N . THR A 1 87 ? -1.614 10.772 -20.312 1.00 84.56 87 THR A N 1
ATOM 675 C CA . THR A 1 87 ? -0.158 10.729 -20.193 1.00 84.56 87 THR A CA 1
ATOM 676 C C . THR A 1 87 ? 0.486 11.847 -21.027 1.00 84.56 87 THR A C 1
ATOM 678 O O . THR A 1 87 ? 0.145 11.987 -22.205 1.00 84.56 87 THR A O 1
ATOM 681 N N . PRO A 1 88 ? 1.427 12.627 -20.466 1.00 80.69 88 PRO A N 1
ATOM 682 C CA . PRO A 1 88 ? 2.240 13.569 -21.231 1.00 80.69 88 PRO A CA 1
ATOM 683 C C . PRO A 1 88 ? 3.021 12.884 -22.363 1.00 80.69 88 PRO A C 1
ATOM 685 O O . PRO A 1 88 ? 3.536 11.776 -22.197 1.00 80.69 88 PRO A O 1
ATOM 688 N N . GLU A 1 89 ? 3.156 13.557 -23.508 1.00 79.62 89 GLU A N 1
ATOM 689 C CA . GLU A 1 89 ? 3.934 13.035 -24.637 1.00 79.62 89 GLU A CA 1
ATOM 690 C C . GLU A 1 89 ? 5.414 12.832 -24.264 1.00 79.62 89 GLU A C 1
ATOM 692 O O . GLU A 1 89 ? 6.025 13.650 -23.577 1.00 79.62 89 GLU A O 1
ATOM 697 N N . GLY A 1 90 ? 6.004 11.729 -24.734 1.00 78.12 90 GLY A N 1
ATOM 698 C CA . GLY A 1 90 ? 7.429 11.426 -24.556 1.00 78.12 90 GLY A CA 1
ATOM 699 C C . GLY A 1 90 ? 7.825 10.847 -23.193 1.00 78.12 90 GLY A C 1
ATOM 700 O O . GLY A 1 90 ? 8.998 10.531 -23.001 1.00 78.12 90 GLY A O 1
ATOM 701 N N . GLN A 1 91 ? 6.885 10.667 -22.260 1.00 79.75 91 GLN A N 1
ATOM 702 C CA . GLN A 1 91 ? 7.151 10.027 -20.969 1.00 79.75 91 GLN A CA 1
ATOM 703 C C . GLN A 1 91 ? 6.712 8.559 -20.949 1.00 79.75 91 GLN A C 1
ATOM 705 O O . GLN A 1 91 ? 5.775 8.159 -21.641 1.00 79.75 91 GLN A O 1
ATOM 710 N N . ARG A 1 92 ? 7.381 7.747 -20.119 1.00 84.00 92 ARG A N 1
ATOM 711 C CA . ARG A 1 92 ? 6.949 6.370 -19.840 1.00 84.00 92 ARG A CA 1
ATOM 712 C C . ARG A 1 92 ? 5.621 6.428 -19.076 1.00 84.00 92 ARG A C 1
ATOM 714 O O . ARG A 1 92 ? 5.620 6.999 -17.983 1.00 84.00 92 ARG A O 1
ATOM 721 N N . PRO A 1 93 ? 4.521 5.847 -19.593 1.00 86.19 93 PRO A N 1
ATOM 722 C CA . PRO A 1 93 ? 3.200 6.077 -19.019 1.00 86.19 93 PRO A CA 1
ATOM 723 C C . PRO A 1 93 ? 3.086 5.701 -17.545 1.00 86.19 93 PRO A C 1
ATOM 725 O O . PRO A 1 93 ? 2.473 6.447 -16.791 1.00 86.19 93 PRO A O 1
ATOM 728 N N . TRP A 1 94 ? 3.711 4.593 -17.125 1.00 92.81 94 TRP A N 1
ATOM 729 C CA . TRP A 1 94 ? 3.695 4.154 -15.726 1.00 92.81 94 TRP A CA 1
ATOM 730 C C . TRP A 1 94 ? 4.261 5.221 -14.786 1.00 92.81 94 TRP A C 1
ATOM 732 O O . TRP A 1 94 ? 3.592 5.648 -13.852 1.00 92.81 94 TRP A O 1
ATOM 742 N N . LEU A 1 95 ? 5.470 5.706 -15.079 1.00 91.19 95 LEU A N 1
ATOM 743 C CA . LEU A 1 95 ? 6.143 6.707 -14.249 1.00 91.19 95 LEU A CA 1
ATOM 744 C C . LEU A 1 95 ? 5.397 8.045 -14.249 1.00 91.19 95 LEU A C 1
ATOM 746 O O . LEU A 1 95 ? 5.309 8.693 -13.214 1.00 91.19 95 LEU A O 1
ATOM 750 N N . ALA A 1 96 ? 4.844 8.442 -15.396 1.00 91.12 96 ALA A N 1
ATOM 751 C CA . ALA A 1 96 ? 4.119 9.702 -15.539 1.00 91.12 96 ALA A CA 1
ATOM 752 C C . ALA A 1 96 ? 2.784 9.736 -14.777 1.00 91.12 96 ALA A C 1
ATOM 754 O O . ALA A 1 96 ? 2.271 10.814 -14.491 1.00 91.12 96 ALA A O 1
ATOM 755 N N . LEU A 1 97 ? 2.205 8.569 -14.488 1.00 94.00 97 LEU A N 1
ATOM 756 C CA . LEU A 1 97 ? 0.922 8.437 -13.801 1.00 94.00 97 LEU A CA 1
ATOM 757 C C . LEU A 1 97 ? 1.070 7.999 -12.343 1.00 94.00 97 LEU A C 1
ATOM 759 O O . LEU A 1 97 ? 0.063 7.909 -11.651 1.00 94.00 97 LEU A O 1
ATOM 763 N N . LEU A 1 98 ? 2.289 7.740 -11.863 1.00 93.88 98 LEU A N 1
ATOM 764 C CA . LEU A 1 98 ? 2.510 7.070 -10.583 1.00 93.88 98 LEU A CA 1
ATOM 765 C C . LEU A 1 98 ? 1.928 7.837 -9.387 1.00 93.88 98 LEU A C 1
ATOM 767 O O . LEU A 1 98 ? 1.275 7.222 -8.552 1.00 93.88 98 LEU A O 1
ATOM 771 N N . ASP A 1 99 ? 2.074 9.167 -9.354 1.00 94.69 99 ASP A N 1
ATOM 772 C CA . ASP A 1 99 ? 1.465 10.010 -8.311 1.00 94.69 99 ASP A CA 1
ATOM 773 C C . ASP A 1 99 ? -0.062 9.853 -8.285 1.00 94.69 99 ASP A C 1
ATOM 775 O O . ASP A 1 99 ? -0.660 9.636 -7.234 1.00 94.69 99 ASP A O 1
ATOM 779 N N . TRP A 1 100 ? -0.695 9.876 -9.462 1.00 95.44 100 TRP A N 1
ATOM 780 C CA . TRP A 1 100 ? -2.136 9.663 -9.574 1.00 95.44 100 TRP A CA 1
ATOM 781 C C . TRP A 1 100 ? -2.516 8.241 -9.144 1.00 95.44 100 TRP A C 1
ATOM 783 O O . TRP A 1 100 ? -3.488 8.062 -8.417 1.00 95.44 100 TRP A O 1
ATOM 793 N N . MET A 1 101 ? -1.742 7.221 -9.528 1.00 95.75 101 MET A N 1
ATOM 794 C CA . MET A 1 101 ? -2.024 5.830 -9.154 1.00 95.75 101 MET A CA 1
ATOM 795 C C . MET A 1 101 ? -1.964 5.623 -7.634 1.00 95.75 101 MET A C 1
ATOM 797 O O . MET A 1 101 ? -2.841 4.960 -7.085 1.00 95.75 101 MET A O 1
ATOM 801 N N . CYS A 1 102 ? -1.001 6.239 -6.941 1.00 95.62 102 CYS A N 1
ATOM 802 C CA . CYS A 1 102 ? -0.893 6.190 -5.477 1.00 95.62 102 CYS A CA 1
ATOM 803 C C . CYS A 1 102 ? -2.090 6.835 -4.753 1.00 95.62 102 CYS A C 1
ATOM 805 O O . CYS A 1 102 ? -2.369 6.493 -3.605 1.00 95.62 102 CYS A O 1
ATOM 807 N N . GLU A 1 103 ? -2.825 7.732 -5.413 1.00 94.06 103 GLU A N 1
ATOM 808 C CA . GLU A 1 103 ? -4.051 8.345 -4.885 1.00 94.06 103 GLU A CA 1
ATOM 809 C C . GLU A 1 103 ? -5.323 7.540 -5.181 1.00 94.06 103 GLU A C 1
ATOM 811 O O . GLU A 1 103 ? -6.356 7.781 -4.553 1.00 94.06 103 GLU A O 1
ATOM 816 N N . HIS A 1 104 ? -5.261 6.575 -6.105 1.00 94.50 104 HIS A N 1
ATOM 817 C CA . HIS A 1 104 ? -6.425 5.842 -6.606 1.00 94.50 104 HIS A CA 1
ATOM 818 C C . HIS A 1 104 ? -6.249 4.321 -6.425 1.00 94.50 104 HIS A C 1
ATOM 820 O O . HIS A 1 104 ? -6.040 3.605 -7.413 1.00 94.50 104 HIS A O 1
ATOM 826 N N . PRO A 1 105 ? -6.396 3.799 -5.185 1.00 93.25 105 PRO A N 1
ATOM 827 C CA . PRO A 1 105 ? -6.198 2.386 -4.852 1.00 93.25 105 PRO A CA 1
ATOM 828 C C . PRO A 1 105 ? -6.880 1.405 -5.804 1.00 93.25 105 PRO A C 1
ATOM 830 O O . PRO A 1 105 ? -6.235 0.499 -6.306 1.00 93.25 105 PRO A O 1
ATOM 833 N N . ALA A 1 106 ? -8.148 1.628 -6.165 1.00 92.44 106 ALA A N 1
ATOM 834 C CA . ALA A 1 106 ? -8.874 0.717 -7.056 1.00 92.44 106 ALA A CA 1
ATOM 835 C C . ALA A 1 106 ? -8.196 0.542 -8.434 1.00 92.44 106 ALA A C 1
ATOM 837 O O . ALA A 1 106 ? -8.154 -0.566 -8.971 1.00 92.44 106 ALA A O 1
ATOM 838 N N . ALA A 1 107 ? -7.642 1.622 -8.996 1.00 94.56 107 ALA A N 1
ATOM 839 C CA . ALA A 1 107 ? -6.882 1.569 -10.242 1.00 94.56 107 ALA A CA 1
ATOM 840 C C . ALA A 1 107 ? -5.515 0.898 -10.028 1.00 94.56 107 ALA A C 1
ATOM 842 O O . ALA A 1 107 ? -5.103 0.065 -10.838 1.00 94.56 107 ALA A O 1
ATOM 843 N N . MET A 1 108 ? -4.840 1.224 -8.919 1.00 95.94 108 MET A N 1
ATOM 844 C CA . MET A 1 108 ? -3.552 0.646 -8.523 1.00 95.94 108 MET A CA 1
ATOM 845 C C . MET A 1 108 ? -3.636 -0.872 -8.304 1.00 95.94 108 MET A C 1
ATOM 847 O O . MET A 1 108 ? -2.806 -1.624 -8.810 1.00 95.94 108 MET A O 1
ATOM 851 N N . HIS A 1 109 ? -4.673 -1.360 -7.623 1.00 94.44 109 HIS A N 1
ATOM 852 C CA . HIS A 1 109 ? -4.884 -2.790 -7.400 1.00 94.44 109 HIS A CA 1
ATOM 853 C C . HIS A 1 109 ? -5.104 -3.521 -8.717 1.00 94.44 109 HIS A C 1
ATOM 855 O O . HIS A 1 109 ? -4.460 -4.534 -8.989 1.00 94.44 109 HIS A O 1
ATOM 861 N N . HIS A 1 110 ? -5.998 -2.990 -9.557 1.00 94.75 110 HIS A N 1
ATOM 862 C CA . HIS A 1 110 ? -6.359 -3.636 -10.811 1.00 94.75 110 HIS A CA 1
ATOM 863 C C . HIS A 1 110 ? -5.173 -3.693 -11.776 1.00 94.75 110 HIS A C 1
ATOM 865 O O . HIS A 1 110 ? -4.948 -4.721 -12.421 1.00 94.75 110 HIS A O 1
ATOM 871 N N . VAL A 1 111 ? -4.393 -2.615 -11.890 1.00 95.31 111 VAL A N 1
ATOM 872 C CA . VAL A 1 111 ? -3.223 -2.624 -12.767 1.00 95.31 111 VAL A CA 1
ATOM 873 C C . VAL A 1 111 ? -2.154 -3.588 -12.253 1.00 95.31 111 VAL A C 1
ATOM 875 O O . VAL A 1 111 ? -1.625 -4.360 -13.045 1.00 95.31 111 VAL A O 1
ATOM 878 N N . LEU A 1 112 ? -1.855 -3.625 -10.949 1.00 95.44 112 LEU A N 1
ATOM 879 C CA . LEU A 1 112 ? -0.798 -4.490 -10.410 1.00 95.44 112 LEU A CA 1
ATOM 880 C C . LEU A 1 112 ? -1.177 -5.976 -10.459 1.00 95.44 112 LEU A C 1
ATOM 882 O O . LEU A 1 112 ? -0.319 -6.834 -10.694 1.00 95.44 112 LEU A O 1
ATOM 886 N N . ALA A 1 113 ? -2.467 -6.292 -10.332 1.00 93.38 113 ALA A N 1
ATOM 887 C CA . ALA A 1 113 ? -2.982 -7.629 -10.614 1.00 93.38 113 ALA A CA 1
ATOM 888 C C . ALA A 1 113 ? -2.801 -8.018 -12.095 1.00 93.38 113 ALA A C 1
ATOM 890 O O . ALA A 1 113 ? -2.572 -9.187 -12.410 1.00 93.38 113 ALA A O 1
ATOM 891 N N . TYR A 1 114 ? -2.858 -7.040 -13.003 1.00 94.88 114 TYR A N 1
ATOM 892 C CA . TYR A 1 114 ? -2.684 -7.244 -14.439 1.00 94.88 114 TYR A CA 1
ATOM 893 C C . TYR A 1 114 ? -1.212 -7.294 -14.892 1.00 94.88 114 TYR A C 1
ATOM 895 O O . TYR A 1 114 ? -0.887 -8.063 -15.796 1.00 94.88 114 TYR A O 1
ATOM 903 N N . LEU A 1 115 ? -0.297 -6.510 -14.313 1.00 95.06 115 LEU A N 1
ATOM 904 C CA . LEU A 1 115 ? 1.095 -6.424 -14.786 1.00 95.06 115 LEU A CA 1
ATOM 905 C C . LEU A 1 115 ? 1.858 -7.755 -14.654 1.00 95.06 115 LEU A C 1
ATOM 907 O O . LEU A 1 115 ? 1.672 -8.469 -13.672 1.00 95.06 115 LEU A O 1
ATOM 911 N N . PRO A 1 116 ? 2.775 -8.091 -15.582 1.00 93.56 116 PRO A N 1
ATOM 912 C CA . PRO A 1 116 ? 3.564 -9.318 -15.478 1.00 93.56 116 PRO A CA 1
ATOM 913 C C . PRO A 1 116 ? 4.553 -9.298 -14.298 1.00 93.56 116 PRO A C 1
ATOM 915 O O . PRO A 1 116 ? 4.781 -10.343 -13.696 1.00 93.56 116 PRO A O 1
ATOM 918 N N . PHE A 1 117 ? 5.106 -8.128 -13.948 1.00 94.06 117 PHE A N 1
ATOM 919 C CA . PHE A 1 117 ? 6.112 -7.969 -12.886 1.00 94.06 117 PHE A CA 1
ATOM 920 C C . PHE A 1 117 ? 5.722 -6.835 -11.915 1.00 94.06 117 PHE A C 1
ATOM 922 O O . PHE A 1 117 ? 6.305 -5.747 -11.975 1.00 94.06 117 PHE A O 1
ATOM 929 N N . PRO A 1 118 ? 4.708 -7.021 -11.052 1.00 94.81 118 PRO A N 1
ATOM 930 C CA . PRO A 1 118 ? 4.194 -5.952 -10.193 1.00 94.81 118 PRO A CA 1
ATOM 931 C C . PRO A 1 118 ? 5.228 -5.438 -9.183 1.00 94.81 118 PRO A C 1
ATOM 933 O O . PRO A 1 118 ? 5.245 -4.241 -8.911 1.00 94.81 118 PRO A O 1
ATOM 936 N N . GLU A 1 119 ? 6.159 -6.271 -8.710 1.00 95.31 119 GLU A N 1
ATOM 937 C CA . GLU A 1 119 ? 7.211 -5.837 -7.782 1.00 95.31 119 GLU A CA 1
ATOM 938 C C . GLU A 1 119 ? 8.167 -4.835 -8.449 1.00 95.31 119 GLU A C 1
ATOM 940 O O . GLU A 1 119 ? 8.570 -3.855 -7.830 1.00 95.31 119 GLU A O 1
ATOM 945 N N . ILE A 1 120 ? 8.478 -5.025 -9.739 1.00 95.00 120 ILE A N 1
ATOM 946 C CA . ILE A 1 120 ? 9.285 -4.081 -10.536 1.00 95.00 120 ILE A CA 1
ATOM 947 C C . ILE A 1 120 ? 8.537 -2.753 -10.732 1.00 95.00 120 ILE A C 1
ATOM 949 O O . ILE A 1 120 ? 9.147 -1.682 -10.767 1.00 95.00 120 ILE A O 1
ATOM 953 N N . ALA A 1 121 ? 7.209 -2.805 -10.867 1.00 95.88 121 ALA A N 1
ATOM 954 C CA . ALA A 1 121 ? 6.380 -1.607 -10.958 1.00 95.88 121 ALA A CA 1
ATOM 955 C C . ALA A 1 121 ? 6.345 -0.852 -9.618 1.00 95.88 121 ALA A C 1
ATOM 957 O O . ALA A 1 121 ? 6.559 0.359 -9.605 1.00 95.88 121 ALA A O 1
ATOM 958 N N . ALA A 1 122 ? 6.167 -1.567 -8.503 1.00 96.31 122 ALA A N 1
ATOM 959 C CA . ALA A 1 122 ? 6.175 -1.011 -7.151 1.00 96.31 122 ALA A CA 1
ATOM 960 C C . ALA A 1 122 ? 7.551 -0.452 -6.742 1.00 96.31 122 ALA A C 1
ATOM 962 O O . ALA A 1 122 ? 7.621 0.583 -6.084 1.00 96.31 122 ALA A O 1
ATOM 963 N N . GLN A 1 123 ? 8.653 -1.061 -7.196 1.00 95.81 123 GLN A N 1
ATOM 964 C CA . GLN A 1 123 ? 10.019 -0.567 -6.970 1.00 95.81 123 GLN A CA 1
ATOM 965 C C . GLN A 1 123 ? 10.257 0.836 -7.563 1.00 95.81 123 GLN A C 1
ATOM 967 O O . GLN A 1 123 ? 11.138 1.567 -7.105 1.00 95.81 123 GLN A O 1
ATOM 972 N N . CYS A 1 124 ? 9.464 1.242 -8.562 1.00 94.38 124 CYS A N 1
ATOM 973 C CA . CYS A 1 124 ? 9.541 2.585 -9.137 1.00 94.38 124 CYS A CA 1
ATOM 974 C C . CYS A 1 124 ? 9.018 3.674 -8.188 1.00 94.38 124 CYS A C 1
ATOM 976 O O . CYS A 1 124 ? 9.344 4.845 -8.391 1.00 94.38 124 CYS A O 1
ATOM 978 N N . CYS A 1 125 ? 8.235 3.313 -7.168 1.00 95.56 125 CYS A N 1
ATOM 979 C CA . CYS A 1 125 ? 7.729 4.263 -6.190 1.00 95.56 125 CYS A CA 1
ATOM 980 C C . CYS A 1 125 ? 8.870 4.831 -5.338 1.00 95.56 125 CYS A C 1
ATOM 982 O O . CYS A 1 125 ? 9.738 4.124 -4.818 1.00 95.56 125 CYS A O 1
ATOM 984 N N . THR A 1 126 ? 8.854 6.145 -5.164 1.00 95.19 126 THR A N 1
ATOM 985 C CA . THR A 1 126 ? 9.645 6.825 -4.138 1.00 95.19 126 THR A CA 1
ATOM 986 C C . THR A 1 126 ? 9.093 6.507 -2.741 1.00 95.19 126 THR A C 1
ATOM 988 O O . THR A 1 126 ? 7.929 6.118 -2.617 1.00 95.19 126 THR A O 1
ATOM 991 N N . PRO A 1 127 ? 9.871 6.724 -1.664 1.00 95.12 127 PRO A N 1
ATOM 992 C CA . PRO A 1 127 ? 9.364 6.549 -0.301 1.00 95.12 127 PRO A CA 1
ATOM 993 C C . PRO A 1 127 ? 8.108 7.387 -0.009 1.00 95.12 127 PRO A C 1
ATOM 995 O O . PRO A 1 127 ? 7.186 6.906 0.640 1.00 95.12 127 PRO A O 1
ATOM 998 N N . ALA A 1 128 ? 8.030 8.611 -0.548 1.00 96.00 128 ALA A N 1
ATOM 999 C CA . ALA A 1 128 ? 6.857 9.473 -0.398 1.00 96.00 128 ALA A CA 1
ATOM 1000 C C . ALA A 1 128 ? 5.612 8.891 -1.090 1.00 96.00 128 ALA A C 1
ATOM 1002 O O . ALA A 1 128 ? 4.536 8.871 -0.499 1.00 96.00 128 ALA A O 1
ATOM 1003 N N . GLN A 1 129 ? 5.770 8.358 -2.306 1.00 96.88 129 GLN A N 1
ATOM 1004 C CA . GLN A 1 129 ? 4.689 7.689 -3.039 1.00 96.88 129 GLN A CA 1
ATOM 1005 C C . GLN A 1 129 ? 4.233 6.401 -2.339 1.00 96.88 129 GLN A C 1
ATOM 1007 O O . GLN A 1 129 ? 3.036 6.143 -2.255 1.00 96.88 129 GLN A O 1
ATOM 1012 N N . LEU A 1 130 ? 5.160 5.605 -1.788 1.00 96.69 130 LEU A N 1
ATOM 1013 C CA . LEU A 1 130 ? 4.807 4.415 -1.002 1.00 96.69 130 LEU A CA 1
ATOM 1014 C C . LEU A 1 130 ? 4.046 4.772 0.277 1.00 96.69 130 LEU A C 1
ATOM 1016 O O . LEU A 1 130 ? 3.084 4.087 0.614 1.00 96.69 130 LEU A O 1
ATOM 1020 N N . ALA A 1 131 ? 4.450 5.841 0.968 1.00 96.44 131 ALA A N 1
ATOM 1021 C CA . ALA A 1 131 ? 3.739 6.324 2.146 1.00 96.44 131 ALA A CA 1
ATOM 1022 C C . ALA A 1 131 ? 2.321 6.788 1.788 1.00 96.44 131 ALA A C 1
ATOM 1024 O O . ALA A 1 131 ? 1.366 6.348 2.421 1.00 96.44 131 ALA A O 1
ATOM 1025 N N . GLN A 1 132 ? 2.179 7.597 0.732 1.00 96.31 132 GLN A N 1
ATOM 1026 C CA . GLN A 1 132 ? 0.877 8.057 0.244 1.00 96.31 132 GLN A CA 1
ATOM 1027 C C . GLN A 1 132 ? -0.028 6.880 -0.138 1.00 96.31 132 GLN A C 1
ATOM 1029 O O . GLN A 1 132 ? -1.188 6.834 0.266 1.00 96.31 132 GLN A O 1
ATOM 1034 N N . TRP A 1 133 ? 0.508 5.910 -0.882 1.00 97.00 133 TRP A N 1
ATOM 1035 C CA . TRP A 1 133 ? -0.240 4.724 -1.274 1.00 97.00 133 TRP A CA 1
ATOM 1036 C C . TRP A 1 133 ? -0.677 3.912 -0.048 1.00 97.00 133 TRP A C 1
ATOM 1038 O O . TRP A 1 133 ? -1.868 3.666 0.130 1.00 97.00 133 TRP A O 1
ATOM 1048 N N . GLY A 1 134 ? 0.250 3.553 0.843 1.00 96.94 134 GLY A N 1
ATOM 1049 C CA . GLY A 1 134 ? -0.068 2.747 2.022 1.00 96.94 134 GLY A CA 1
ATOM 1050 C C . GLY A 1 134 ? -1.011 3.437 3.012 1.00 96.94 134 GLY A C 1
ATOM 1051 O O . GLY A 1 134 ? -1.819 2.766 3.649 1.00 96.94 134 GLY A O 1
ATOM 1052 N N . GLU A 1 135 ? -0.972 4.766 3.115 1.00 96.69 135 GLU A N 1
ATOM 1053 C CA . GLU A 1 135 ? -1.937 5.538 3.903 1.00 96.69 135 GLU A CA 1
ATOM 1054 C C . GLU A 1 135 ? -3.355 5.447 3.321 1.00 96.69 135 GLU A C 1
ATOM 1056 O O . GLU A 1 135 ? -4.323 5.254 4.062 1.00 96.69 135 GLU A O 1
ATOM 1061 N N . ARG A 1 136 ? -3.489 5.512 1.989 1.00 95.69 136 ARG A N 1
ATOM 1062 C CA . ARG A 1 136 ? -4.778 5.318 1.309 1.00 95.69 136 ARG A CA 1
ATOM 1063 C C . ARG A 1 136 ? -5.307 3.900 1.491 1.00 95.69 136 ARG A C 1
ATOM 1065 O O . ARG A 1 136 ? -6.496 3.740 1.757 1.00 95.69 136 ARG A O 1
ATOM 1072 N N . GLU A 1 137 ? -4.443 2.890 1.414 1.00 95.50 137 GLU A N 1
ATOM 1073 C CA . GLU A 1 137 ? -4.833 1.503 1.690 1.00 95.50 137 GLU A CA 1
ATOM 1074 C C . GLU A 1 137 ? -5.309 1.317 3.134 1.00 95.50 137 GLU A C 1
ATOM 1076 O O . GLU A 1 137 ? -6.359 0.720 3.375 1.00 95.50 137 GLU A O 1
ATOM 1081 N N . LEU A 1 138 ? -4.577 1.872 4.105 1.00 95.00 138 LEU A N 1
ATOM 1082 C CA . LEU A 1 138 ? -4.970 1.835 5.513 1.00 95.00 138 LEU A CA 1
ATOM 1083 C C . LEU A 1 138 ? -6.341 2.479 5.730 1.00 95.00 138 LEU A C 1
ATOM 1085 O O . LEU A 1 138 ? -7.185 1.906 6.421 1.00 95.00 138 LEU A O 1
ATOM 1089 N N . TYR A 1 139 ? -6.579 3.640 5.123 1.00 95.81 139 TYR A N 1
ATOM 1090 C CA . TYR A 1 139 ? -7.864 4.322 5.213 1.00 95.81 139 TYR A CA 1
ATOM 1091 C C . TYR A 1 139 ? -9.017 3.453 4.709 1.00 95.81 139 TYR A C 1
ATOM 1093 O O . TYR A 1 139 ? -10.033 3.338 5.392 1.00 95.81 139 TYR A O 1
ATOM 1101 N N . LEU A 1 140 ? -8.860 2.788 3.559 1.00 94.12 140 LEU A N 1
ATOM 1102 C CA . LEU A 1 140 ? -9.898 1.897 3.030 1.00 94.12 140 LEU A CA 1
ATOM 1103 C C . LEU A 1 140 ? -10.221 0.759 4.004 1.00 94.12 140 LEU A C 1
ATOM 1105 O O . LEU A 1 140 ? -11.391 0.487 4.271 1.00 94.12 140 LEU A O 1
ATOM 1109 N N . VAL A 1 141 ? -9.195 0.144 4.593 1.00 93.38 141 VAL A N 1
ATOM 1110 C CA . VAL A 1 141 ? -9.364 -0.923 5.590 1.00 93.38 141 VAL A CA 1
ATOM 1111 C C . VAL A 1 141 ? -10.077 -0.414 6.845 1.00 93.38 141 VAL A C 1
ATOM 1113 O O . VAL A 1 141 ? -10.943 -1.104 7.392 1.00 93.38 141 VAL A O 1
ATOM 1116 N N . GLN A 1 142 ? -9.730 0.786 7.313 1.00 95.38 142 GLN A N 1
ATOM 1117 C CA . GLN A 1 142 ? -10.365 1.420 8.468 1.00 95.38 142 GLN A CA 1
ATOM 1118 C C . GLN A 1 142 ? -11.844 1.702 8.197 1.00 95.38 142 GLN A C 1
ATOM 1120 O O . GLN A 1 142 ? -12.689 1.258 8.972 1.00 95.38 142 GLN A O 1
ATOM 1125 N N . ILE A 1 143 ? -12.164 2.372 7.085 1.00 95.94 143 ILE A N 1
ATOM 1126 C CA . ILE A 1 143 ? -13.544 2.704 6.710 1.00 95.94 143 ILE A CA 1
ATOM 1127 C C . ILE A 1 143 ? -14.385 1.443 6.557 1.00 95.94 143 ILE A C 1
ATOM 1129 O O . ILE A 1 143 ? -15.442 1.350 7.173 1.00 95.94 143 ILE A O 1
ATOM 1133 N N . GLN A 1 144 ? -13.895 0.440 5.831 1.00 93.00 144 GLN A N 1
ATOM 1134 C CA . GLN A 1 144 ? -14.647 -0.797 5.646 1.00 93.00 144 GLN A CA 1
ATOM 1135 C C . GLN A 1 144 ? -14.882 -1.529 6.975 1.00 93.00 144 GLN A C 1
ATOM 1137 O O . GLN A 1 144 ? -15.936 -2.122 7.195 1.00 93.00 144 GLN A O 1
ATOM 1142 N N . THR A 1 145 ? -13.914 -1.484 7.893 1.00 94.25 145 THR A N 1
ATOM 1143 C CA . THR A 1 145 ? -14.080 -2.116 9.205 1.00 94.25 145 THR A CA 1
ATOM 1144 C C . THR A 1 145 ? -15.121 -1.390 10.055 1.00 94.25 145 THR A C 1
ATOM 1146 O O . THR A 1 145 ? -15.931 -2.054 10.700 1.00 94.25 145 THR A O 1
ATOM 1149 N N . LEU A 1 146 ? -15.146 -0.055 10.014 1.00 96.06 146 LEU A N 1
ATOM 1150 C CA . LEU A 1 146 ? -16.188 0.746 10.660 1.00 96.06 146 LEU A CA 1
ATOM 1151 C C . LEU A 1 146 ? -17.568 0.474 10.045 1.00 96.06 146 LEU A C 1
ATOM 1153 O O . LEU A 1 146 ? -18.536 0.306 10.782 1.00 96.06 146 LEU A O 1
ATOM 1157 N N . GLU A 1 147 ? -17.658 0.385 8.716 1.00 95.62 147 GLU A N 1
ATOM 1158 C CA . GLU A 1 147 ? -18.900 0.038 8.015 1.00 95.62 147 GLU A CA 1
ATOM 1159 C C . GLU A 1 147 ? -19.390 -1.349 8.417 1.00 95.62 147 GLU A C 1
ATOM 1161 O O . GLU A 1 147 ? -20.563 -1.501 8.739 1.00 95.62 147 GLU A O 1
ATOM 1166 N N . ARG A 1 148 ? -18.488 -2.333 8.496 1.00 92.94 148 ARG A N 1
ATOM 1167 C CA . ARG A 1 148 ? -18.826 -3.691 8.927 1.00 92.94 148 ARG A CA 1
ATOM 1168 C C . ARG A 1 148 ? -19.447 -3.707 10.320 1.00 92.94 148 ARG A C 1
ATOM 1170 O O . ARG A 1 148 ? -20.516 -4.282 10.466 1.00 92.94 148 ARG A O 1
ATOM 1177 N N . ILE A 1 149 ? -18.812 -3.064 11.305 1.00 94.56 149 ILE A N 1
ATOM 1178 C CA . ILE A 1 149 ? -19.337 -2.992 12.682 1.00 94.56 149 ILE A CA 1
ATOM 1179 C C . ILE A 1 149 ? -20.701 -2.295 12.699 1.00 94.56 149 ILE A C 1
ATOM 1181 O O . ILE A 1 149 ? -21.621 -2.746 13.364 1.00 94.56 149 ILE A O 1
ATOM 1185 N N . TRP A 1 150 ? -20.856 -1.207 11.943 1.00 95.62 150 TRP A N 1
ATOM 1186 C CA . TRP A 1 150 ? -22.113 -0.464 11.878 1.00 95.62 150 TRP A CA 1
ATOM 1187 C C . TRP A 1 150 ? -23.271 -1.281 11.276 1.00 95.62 150 TRP A C 1
ATOM 1189 O O . TRP A 1 150 ? -24.401 -1.222 11.774 1.00 95.62 150 TRP A O 1
ATOM 1199 N N . THR A 1 151 ? -22.998 -2.045 10.216 1.00 93.19 151 THR A N 1
ATOM 1200 C CA . THR A 1 151 ? -24.004 -2.863 9.516 1.00 93.19 151 THR A CA 1
ATOM 1201 C C . THR A 1 151 ? -24.279 -4.213 10.167 1.00 93.19 151 THR A C 1
ATOM 1203 O O . THR A 1 151 ? -25.261 -4.855 9.809 1.00 93.19 151 THR A O 1
ATOM 1206 N N . ASP A 1 152 ? -23.419 -4.655 11.080 1.00 91.81 152 ASP A N 1
ATOM 1207 C CA . ASP A 1 152 ? -23.569 -5.922 11.782 1.00 91.81 152 ASP A CA 1
ATOM 1208 C C . ASP A 1 152 ? -24.643 -5.803 12.871 1.00 91.81 152 ASP A C 1
ATOM 1210 O O . ASP A 1 152 ? -24.499 -5.046 13.831 1.00 91.81 152 ASP A O 1
ATOM 1214 N N . ASP A 1 153 ? -25.744 -6.535 12.705 1.00 88.50 153 ASP A N 1
ATOM 1215 C CA . ASP A 1 153 ? -26.870 -6.505 13.640 1.00 88.50 153 ASP A CA 1
ATOM 1216 C C . ASP A 1 153 ? -26.565 -7.207 14.970 1.00 88.50 153 ASP A C 1
ATOM 1218 O O . ASP A 1 153 ? -27.260 -6.950 15.953 1.00 88.50 153 ASP A O 1
ATOM 1222 N N . ASP A 1 154 ? -25.515 -8.033 15.021 1.00 90.06 154 ASP A N 1
ATOM 1223 C CA . ASP A 1 154 ? -25.046 -8.676 16.251 1.00 90.06 154 ASP A CA 1
ATOM 1224 C C . ASP A 1 154 ? -24.058 -7.791 17.040 1.00 90.06 154 ASP A C 1
ATOM 1226 O O . ASP A 1 154 ? -23.688 -8.119 18.172 1.00 90.06 154 ASP A O 1
ATOM 1230 N N . SER A 1 155 ? -23.625 -6.662 16.466 1.00 88.94 155 SER A N 1
ATOM 1231 C CA . SER A 1 155 ? -22.734 -5.712 17.133 1.00 88.94 155 SER A CA 1
ATOM 1232 C C . SER A 1 155 ? -23.470 -4.870 18.183 1.00 88.94 155 SER A C 1
ATOM 1234 O O . SER A 1 155 ? -24.634 -4.510 18.023 1.00 88.94 155 SER A O 1
ATOM 1236 N N . ASP A 1 156 ? -22.760 -4.509 19.256 1.00 93.38 156 ASP A N 1
ATOM 1237 C CA . ASP A 1 156 ? -23.267 -3.651 20.336 1.00 93.38 156 ASP A CA 1
ATOM 1238 C C . ASP A 1 156 ? -23.813 -2.310 19.798 1.00 93.38 156 ASP A C 1
ATOM 1240 O O . ASP A 1 156 ? -23.137 -1.619 19.031 1.00 93.38 156 ASP A O 1
ATOM 1244 N N . ASP A 1 157 ? -25.021 -1.914 20.223 1.00 95.25 157 ASP A N 1
ATOM 1245 C CA . ASP A 1 157 ? -25.708 -0.704 19.735 1.00 95.25 157 ASP A CA 1
ATOM 1246 C C . ASP A 1 157 ? -24.841 0.557 19.877 1.00 95.25 157 ASP A C 1
ATOM 1248 O O . ASP A 1 157 ? -24.802 1.409 18.988 1.00 95.25 157 ASP A O 1
ATOM 1252 N N . ARG A 1 158 ? -24.076 0.668 20.971 1.00 96.50 158 ARG A N 1
ATOM 1253 C CA . ARG A 1 158 ? -23.197 1.817 21.203 1.00 96.50 158 ARG A CA 1
ATOM 1254 C C . ARG A 1 158 ? -21.984 1.786 20.276 1.00 96.50 158 ARG A C 1
ATOM 1256 O O . ARG A 1 158 ? -21.518 2.853 19.870 1.00 96.50 158 ARG A O 1
ATOM 1263 N N . ALA A 1 159 ? -21.469 0.603 19.935 1.00 96.44 159 ALA A N 1
ATOM 1264 C CA . ALA A 1 159 ? -20.429 0.465 18.917 1.00 96.44 159 ALA A CA 1
ATOM 1265 C C . ALA A 1 159 ? -20.952 0.892 17.538 1.00 96.44 159 ALA A C 1
ATOM 1267 O O . ALA A 1 159 ? -20.284 1.664 16.847 1.00 96.44 159 ALA A O 1
ATOM 1268 N N . ARG A 1 160 ? -22.170 0.470 17.170 1.00 97.44 160 ARG A N 1
ATOM 1269 C CA . ARG A 1 160 ? -22.823 0.854 15.907 1.00 97.44 160 ARG A CA 1
ATOM 1270 C C . ARG A 1 160 ? -23.042 2.363 15.809 1.00 97.44 160 ARG A C 1
ATOM 1272 O O . ARG A 1 160 ? -22.688 2.954 14.788 1.00 97.44 160 ARG A O 1
ATOM 1279 N N . ASP A 1 161 ? -23.547 2.994 16.869 1.00 97.00 161 ASP A N 1
ATOM 1280 C CA . ASP A 1 161 ? -23.745 4.448 16.940 1.00 97.00 161 ASP A CA 1
ATOM 1281 C C . ASP A 1 161 ? -22.422 5.216 16.798 1.00 97.00 161 ASP A C 1
ATOM 1283 O O . ASP A 1 161 ? -22.336 6.194 16.046 1.00 97.00 161 ASP A O 1
ATOM 1287 N N . LEU A 1 162 ? -21.366 4.756 17.485 1.00 97.06 162 LEU A N 1
ATOM 1288 C CA . LEU A 1 162 ? -20.031 5.348 17.390 1.00 97.06 162 LEU A CA 1
ATOM 1289 C C . LEU A 1 162 ? -19.487 5.242 15.961 1.00 97.06 162 LEU A C 1
ATOM 1291 O O . LEU A 1 162 ? -19.033 6.244 15.406 1.00 97.06 162 LEU A O 1
ATOM 1295 N N . CYS A 1 163 ? -19.560 4.056 15.351 1.00 97.56 163 CYS A N 1
ATOM 1296 C CA . CYS A 1 163 ? -19.111 3.831 13.979 1.00 97.56 163 CYS A CA 1
ATOM 1297 C C . CYS A 1 163 ? -19.903 4.674 12.971 1.00 97.56 163 CYS A C 1
ATOM 1299 O O . CYS A 1 163 ? -19.286 5.302 12.113 1.00 97.56 163 CYS A O 1
ATOM 1301 N N . SER A 1 164 ? -21.232 4.763 13.099 1.00 97.62 164 SER A N 1
ATOM 1302 C CA . SER A 1 164 ? -22.072 5.595 12.226 1.00 97.62 164 SER A CA 1
ATOM 1303 C C . SER A 1 164 ? -21.658 7.065 12.285 1.00 97.62 164 SER A C 1
ATOM 1305 O O . SER A 1 164 ? -21.361 7.670 11.255 1.00 97.62 164 SER A O 1
ATOM 1307 N N . ALA A 1 165 ? -21.568 7.637 13.491 1.00 97.44 165 ALA A N 1
ATOM 1308 C CA . ALA A 1 165 ? -21.177 9.034 13.667 1.00 97.44 165 ALA A CA 1
ATOM 1309 C C . ALA A 1 165 ? -19.753 9.298 13.154 1.00 97.44 165 ALA A C 1
ATOM 1311 O O . ALA A 1 165 ? -19.466 10.355 12.587 1.00 97.44 165 ALA A O 1
ATOM 1312 N N . TRP A 1 166 ? -18.842 8.340 13.332 1.00 97.62 166 TRP A N 1
ATOM 1313 C CA . TRP A 1 166 ? -17.476 8.454 12.838 1.00 97.62 166 TRP A CA 1
ATOM 1314 C C . TRP A 1 166 ? -17.417 8.434 11.309 1.00 97.62 166 TRP A C 1
ATOM 1316 O O . TRP A 1 166 ? -16.797 9.321 10.718 1.00 97.62 166 TRP A O 1
ATOM 1326 N N . LEU A 1 167 ? -18.106 7.487 10.670 1.00 97.81 167 LEU A N 1
ATOM 1327 C CA . LEU A 1 167 ? -18.214 7.396 9.214 1.00 97.81 167 LEU A CA 1
ATOM 1328 C C . LEU A 1 167 ? -18.787 8.681 8.608 1.00 97.81 167 LEU A C 1
ATOM 1330 O O . LEU A 1 167 ? -18.263 9.162 7.604 1.00 97.81 167 LEU A O 1
ATOM 1334 N N . ASP A 1 168 ? -19.802 9.276 9.235 1.00 97.88 168 ASP A N 1
ATOM 1335 C CA . ASP A 1 168 ? -20.390 10.538 8.777 1.00 97.88 168 ASP A CA 1
ATOM 1336 C C . ASP A 1 168 ? -19.383 11.698 8.807 1.00 97.88 168 ASP A C 1
ATOM 1338 O O . ASP A 1 168 ? -19.330 12.499 7.865 1.00 97.88 168 ASP A O 1
ATOM 1342 N N . ARG A 1 169 ? -18.521 11.768 9.834 1.00 97.62 169 ARG A N 1
ATOM 1343 C CA . ARG A 1 169 ? -17.421 12.751 9.877 1.00 97.62 169 ARG A CA 1
ATOM 1344 C C . ARG A 1 169 ? -16.407 12.506 8.764 1.00 97.62 169 ARG A C 1
ATOM 1346 O O . ARG A 1 169 ? -16.031 13.457 8.087 1.00 97.62 169 ARG A O 1
ATOM 1353 N N . CYS A 1 170 ? -16.000 11.253 8.548 1.00 97.12 170 CYS A N 1
ATOM 1354 C CA . CYS A 1 170 ? -15.071 10.898 7.471 1.00 97.12 170 CYS A CA 1
ATOM 1355 C C . CYS A 1 170 ? -15.624 11.292 6.094 1.00 97.12 170 CYS A C 1
ATOM 1357 O O . CYS A 1 170 ? -14.894 11.855 5.285 1.00 97.12 170 CYS A O 1
ATOM 1359 N N . LYS A 1 171 ? -16.914 11.035 5.838 1.00 95.62 171 LYS A N 1
ATOM 1360 C CA . LYS A 1 171 ? -17.593 11.361 4.570 1.00 95.62 171 LYS A CA 1
ATOM 1361 C C . LYS A 1 171 ? -17.761 12.864 4.343 1.00 95.62 171 LYS A C 1
ATOM 1363 O O . LYS A 1 171 ? -17.809 13.305 3.199 1.00 95.62 171 LYS A O 1
ATOM 1368 N N . SER A 1 172 ? -17.874 13.639 5.419 1.00 95.62 172 SER A N 1
ATOM 1369 C CA . SER A 1 172 ? -18.089 15.090 5.355 1.00 95.62 172 SER A CA 1
ATOM 1370 C C . SER A 1 172 ? -16.789 15.898 5.257 1.00 95.62 172 SER A C 1
ATOM 1372 O O . SER A 1 172 ? -16.837 17.091 4.956 1.00 95.62 172 SER A O 1
ATOM 1374 N N . ALA A 1 173 ? -15.639 15.277 5.526 1.00 96.00 173 ALA A N 1
ATOM 1375 C CA . ALA A 1 173 ? -14.342 15.941 5.557 1.00 96.00 173 ALA A CA 1
ATOM 1376 C C . ALA A 1 173 ? -13.640 15.941 4.180 1.00 96.00 173 ALA A C 1
ATOM 1378 O O . ALA A 1 173 ? -13.844 15.036 3.367 1.00 96.00 173 ALA A O 1
ATOM 1379 N N . PRO A 1 174 ? -12.762 16.924 3.903 1.00 95.31 174 PRO A N 1
ATOM 1380 C CA . PRO A 1 174 ? -11.822 16.859 2.787 1.00 95.31 174 PRO A CA 1
ATOM 1381 C C . PRO A 1 174 ? -10.939 15.602 2.839 1.00 95.31 174 PRO A C 1
ATOM 1383 O O . PRO A 1 174 ? -10.622 15.094 3.910 1.00 95.31 174 PRO A O 1
ATOM 1386 N N . ALA A 1 175 ? -10.455 15.142 1.682 1.00 88.88 175 ALA A N 1
ATOM 1387 C CA . ALA A 1 175 ? -9.787 13.842 1.546 1.00 88.88 175 ALA A CA 1
ATOM 1388 C C . ALA A 1 175 ? -8.529 13.628 2.411 1.00 88.88 175 ALA A C 1
ATOM 1390 O O . ALA A 1 175 ? -8.188 12.477 2.667 1.00 88.88 175 ALA A O 1
ATOM 1391 N N . LEU A 1 176 ? -7.807 14.684 2.803 1.00 89.62 176 LEU A N 1
ATOM 1392 C CA . LEU A 1 176 ? -6.668 14.573 3.730 1.00 89.62 176 LEU A CA 1
ATOM 1393 C C . LEU A 1 176 ? -7.142 14.509 5.185 1.00 89.62 176 LEU A C 1
ATOM 1395 O O . LEU A 1 176 ? -6.741 13.622 5.923 1.00 89.62 176 LEU A O 1
ATOM 1399 N N . GLU A 1 177 ? -8.071 15.383 5.568 1.00 94.94 177 GLU A N 1
ATOM 1400 C CA . GLU A 1 177 ? -8.647 15.401 6.917 1.00 94.94 177 GLU A CA 1
ATOM 1401 C C . GLU A 1 177 ? -9.423 14.108 7.223 1.00 94.94 177 GLU A C 1
ATOM 1403 O O . GLU A 1 177 ? -9.395 13.609 8.343 1.00 94.94 177 GLU A O 1
ATOM 1408 N N . ALA A 1 178 ? -10.059 13.502 6.217 1.00 95.88 178 ALA A N 1
ATOM 1409 C CA . ALA A 1 178 ? -10.718 12.208 6.356 1.00 95.88 178 ALA A CA 1
ATOM 1410 C C . ALA A 1 178 ? -9.747 11.086 6.776 1.00 95.88 178 ALA A C 1
ATOM 1412 O O . ALA A 1 178 ? -10.149 10.207 7.540 1.00 95.88 178 ALA A O 1
ATOM 1413 N N . LEU A 1 179 ? -8.485 11.122 6.320 1.00 94.62 179 LEU A N 1
ATOM 1414 C CA . LEU A 1 179 ? -7.448 10.163 6.730 1.00 94.62 179 LEU A CA 1
ATOM 1415 C C . LEU A 1 179 ? -7.129 10.312 8.220 1.00 94.62 179 LEU A C 1
ATOM 1417 O O . LEU A 1 179 ? -7.131 9.322 8.957 1.00 94.62 179 LEU A O 1
ATOM 1421 N N . ASP A 1 180 ? -6.925 11.555 8.663 1.00 95.25 180 ASP A N 1
ATOM 1422 C CA . ASP A 1 180 ? -6.639 11.884 10.061 1.00 95.25 180 ASP A CA 1
ATOM 1423 C C . ASP A 1 180 ? -7.799 11.469 10.973 1.00 95.25 180 ASP A C 1
ATOM 1425 O O . ASP A 1 180 ? -7.589 10.838 12.011 1.00 95.25 180 ASP A O 1
ATOM 1429 N N . ILE A 1 181 ? -9.037 11.764 10.558 1.00 97.00 181 ILE A N 1
ATOM 1430 C CA . ILE A 1 181 ? -10.244 11.382 11.296 1.00 97.00 181 ILE A CA 1
ATOM 1431 C C . ILE A 1 181 ? -10.341 9.859 11.404 1.00 97.00 181 ILE A C 1
ATOM 1433 O O . ILE A 1 181 ? -10.598 9.353 12.495 1.00 97.00 181 ILE A O 1
ATOM 1437 N N . ALA A 1 182 ? -10.151 9.112 10.313 1.00 96.44 182 ALA A N 1
ATOM 1438 C CA . ALA A 1 182 ? -10.240 7.648 10.324 1.00 96.44 182 ALA A CA 1
ATOM 1439 C C . ALA A 1 182 ? -9.140 6.987 11.172 1.00 96.44 182 ALA A C 1
ATOM 1441 O O . ALA A 1 182 ? -9.354 5.919 11.744 1.00 96.44 182 ALA A O 1
ATOM 1442 N N . SER A 1 183 ? -7.985 7.641 11.312 1.00 94.94 183 SER A N 1
ATOM 1443 C CA . SER A 1 183 ? -6.856 7.162 12.116 1.00 94.94 183 SER A CA 1
ATOM 1444 C C . SER A 1 183 ? -6.852 7.668 13.567 1.00 94.94 183 SER A C 1
ATOM 1446 O O . S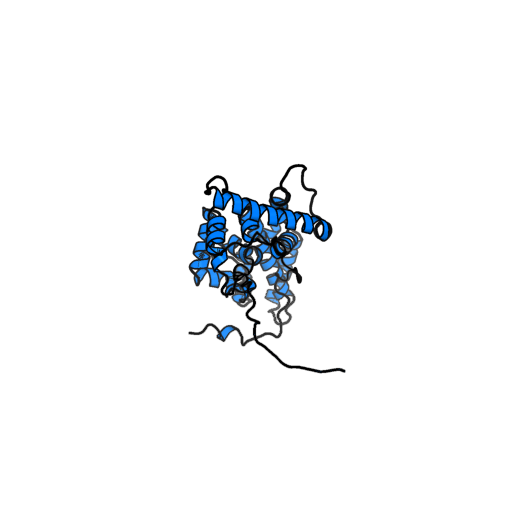ER A 1 183 ? -5.889 7.411 14.297 1.00 94.94 183 SER A O 1
ATOM 1448 N N . ASP A 1 184 ? -7.913 8.344 14.026 1.00 95.62 184 ASP A N 1
ATOM 1449 C CA . ASP A 1 184 ? -8.012 8.897 15.384 1.00 95.62 184 ASP A CA 1
ATOM 1450 C C . ASP A 1 184 ? -7.888 7.801 16.460 1.00 95.62 184 ASP A C 1
ATOM 1452 O O . ASP A 1 184 ? -8.802 7.012 16.718 1.00 95.62 184 ASP A O 1
ATOM 1456 N N . ARG A 1 185 ? -6.735 7.776 17.140 1.00 94.62 185 ARG A N 1
ATOM 1457 C CA . ARG A 1 185 ? -6.417 6.806 18.199 1.00 94.62 185 ARG A CA 1
ATOM 1458 C C . ARG A 1 185 ? -7.373 6.889 19.392 1.00 94.62 185 ARG A C 1
ATOM 1460 O O . ARG A 1 185 ? -7.594 5.871 20.042 1.00 94.62 185 ARG A O 1
ATOM 1467 N N . THR A 1 186 ? -7.930 8.059 19.690 1.00 95.25 186 THR A N 1
ATOM 1468 C CA . THR A 1 186 ? -8.886 8.234 20.794 1.00 95.25 186 THR A CA 1
ATOM 1469 C C . THR A 1 186 ? -10.202 7.541 20.467 1.00 95.25 186 THR A C 1
ATOM 1471 O O . THR A 1 186 ? -10.758 6.845 21.312 1.00 95.25 186 THR A O 1
ATOM 1474 N N . GLN A 1 187 ? -10.668 7.678 19.225 1.00 95.69 187 GLN A N 1
ATOM 1475 C CA . GLN A 1 187 ? -11.878 7.007 18.746 1.00 95.69 187 GLN A CA 1
ATOM 1476 C C . GLN A 1 187 ? -11.679 5.492 18.660 1.00 95.69 187 GLN A C 1
ATOM 1478 O O . GLN A 1 187 ? -12.511 4.738 19.159 1.00 95.69 187 GLN A O 1
ATOM 1483 N N . TRP A 1 188 ? -10.534 5.036 18.138 1.00 96.00 188 TRP A N 1
ATOM 1484 C CA . TRP A 1 188 ? -10.182 3.611 18.142 1.00 96.00 188 TRP A CA 1
ATOM 1485 C C . TRP A 1 188 ? -10.094 3.033 19.562 1.00 96.00 188 TRP A C 1
ATOM 1487 O O . TRP A 1 188 ? -10.531 1.907 19.778 1.00 96.00 188 TRP A O 1
ATOM 1497 N N . GLY A 1 189 ? -9.578 3.797 20.531 1.00 95.19 189 GLY A N 1
ATOM 1498 C CA . GLY A 1 189 ? -9.535 3.391 21.939 1.00 95.19 189 GLY A CA 1
ATOM 1499 C C . GLY A 1 189 ? -10.916 3.337 22.599 1.00 95.19 189 GLY A C 1
ATOM 1500 O O . GLY A 1 189 ? -11.178 2.457 23.408 1.00 95.19 189 GLY A O 1
ATOM 1501 N N . ALA A 1 190 ? -11.832 4.237 22.236 1.00 95.38 190 ALA A N 1
ATOM 1502 C CA . ALA A 1 190 ? -13.216 4.155 22.699 1.00 95.38 190 ALA A CA 1
ATOM 1503 C C . ALA A 1 190 ? -13.943 2.937 22.105 1.00 95.38 190 ALA A C 1
ATOM 1505 O O . ALA A 1 190 ? -14.706 2.276 22.806 1.00 95.38 190 ALA A O 1
ATOM 1506 N N . LEU A 1 191 ? -13.685 2.626 20.831 1.00 96.06 191 LEU A N 1
ATOM 1507 C CA . LEU A 1 191 ? -14.262 1.470 20.150 1.00 96.06 191 LEU A CA 1
ATOM 1508 C C . LEU A 1 191 ? -13.722 0.143 20.707 1.00 96.06 191 LEU A C 1
ATOM 1510 O O . LEU A 1 191 ? -14.492 -0.801 20.846 1.00 96.06 191 LEU A O 1
ATOM 1514 N N . SER A 1 192 ? -12.441 0.068 21.089 1.00 94.31 192 SER A N 1
ATOM 1515 C CA . SER A 1 192 ? -11.838 -1.162 21.633 1.00 94.31 192 SER A CA 1
ATOM 1516 C C . SER A 1 192 ? -12.442 -1.643 22.950 1.00 94.31 192 SER A C 1
ATOM 1518 O O . SER A 1 192 ? -12.299 -2.812 23.283 1.00 94.31 192 SER A O 1
ATOM 1520 N N . GLU A 1 193 ? -13.123 -0.771 23.691 1.00 95.69 193 GLU A N 1
ATOM 1521 C CA . GLU A 1 193 ? -13.860 -1.159 24.902 1.00 95.69 193 GLU A CA 1
ATOM 1522 C C . GLU A 1 193 ? -15.199 -1.850 24.585 1.00 95.69 193 GLU A C 1
ATOM 1524 O O . GLU A 1 193 ? -15.837 -2.400 25.481 1.00 95.69 193 GLU A O 1
ATOM 1529 N N . LEU A 1 194 ? -15.650 -1.792 23.327 1.00 95.25 194 LEU A N 1
ATOM 1530 C CA . LEU A 1 194 ? -16.961 -2.273 22.884 1.00 95.25 194 LEU A CA 1
ATOM 1531 C C . LEU A 1 194 ? -16.872 -3.459 21.918 1.00 95.25 194 LEU A C 1
ATOM 1533 O O . LEU A 1 194 ? -17.858 -4.170 21.743 1.00 95.25 194 LEU A O 1
ATOM 1537 N N . VAL A 1 195 ? -15.721 -3.670 21.272 1.00 93.12 195 VAL A N 1
ATOM 1538 C CA . VAL A 1 195 ? -15.555 -4.682 20.220 1.00 93.12 195 VAL A CA 1
ATOM 1539 C C . VAL A 1 195 ? -14.321 -5.553 20.428 1.00 93.12 195 VAL A C 1
ATOM 1541 O O . VAL A 1 195 ?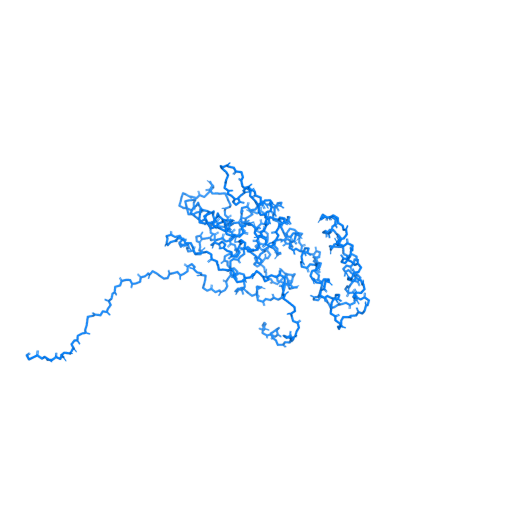 -13.383 -5.179 21.129 1.00 93.12 195 VAL A O 1
ATOM 1544 N N . ASP A 1 196 ? -14.296 -6.714 19.772 1.00 89.88 196 ASP A N 1
ATOM 1545 C CA . ASP A 1 196 ? -13.135 -7.602 19.796 1.00 89.88 196 ASP A CA 1
ATOM 1546 C C . ASP A 1 196 ? -11.892 -6.937 19.174 1.00 89.88 196 ASP A C 1
ATOM 1548 O O . ASP A 1 196 ? -11.967 -6.238 18.157 1.00 89.88 196 ASP A O 1
ATOM 1552 N N . ALA A 1 197 ? -10.720 -7.200 19.758 1.00 85.56 197 ALA A N 1
ATOM 1553 C CA . ALA A 1 197 ? -9.452 -6.627 19.313 1.00 85.56 197 ALA A CA 1
ATOM 1554 C C . ALA A 1 197 ? -9.125 -6.945 17.839 1.00 85.56 197 ALA A C 1
ATOM 1556 O O . ALA A 1 197 ? -8.450 -6.159 17.173 1.00 85.56 197 ALA A O 1
ATOM 1557 N N . SER A 1 198 ? -9.634 -8.056 17.297 1.00 85.06 198 SER A N 1
ATOM 1558 C CA . SER A 1 198 ? -9.491 -8.431 15.885 1.00 85.06 198 SER A CA 1
ATOM 1559 C C . SER A 1 198 ? -10.221 -7.496 14.914 1.00 85.06 198 SER A C 1
ATOM 1561 O O . SER A 1 198 ? -9.942 -7.528 13.709 1.00 85.06 198 SER A O 1
ATOM 1563 N N . LEU A 1 199 ? -11.132 -6.642 15.395 1.00 88.44 199 LEU A N 1
ATOM 1564 C CA . LEU A 1 199 ? -11.813 -5.615 14.601 1.00 88.44 199 LEU A CA 1
ATOM 1565 C C . LEU A 1 199 ? -11.070 -4.272 14.616 1.00 88.44 199 LEU A C 1
ATOM 1567 O O . LEU A 1 199 ? -11.457 -3.349 13.908 1.00 88.44 199 LEU A O 1
ATOM 1571 N N . LEU A 1 200 ? -9.977 -4.141 15.365 1.00 89.31 200 LEU A N 1
ATOM 1572 C CA . LEU A 1 200 ? -9.215 -2.896 15.406 1.00 89.31 200 LEU A CA 1
ATOM 1573 C C . LEU A 1 200 ? -8.295 -2.781 14.185 1.00 89.31 200 LEU A C 1
ATOM 1575 O O . LEU A 1 200 ? -7.705 -3.764 13.731 1.00 89.31 200 LEU A O 1
ATOM 1579 N N . ARG A 1 201 ? -8.185 -1.568 13.630 1.00 91.75 201 ARG A N 1
ATOM 1580 C CA . ARG A 1 201 ? -7.337 -1.249 12.459 1.00 91.75 201 ARG A CA 1
ATOM 1581 C C . ARG A 1 201 ? -6.351 -0.120 12.722 1.00 91.75 201 ARG A C 1
ATOM 1583 O O . ARG A 1 201 ? -5.884 0.557 11.808 1.00 91.75 201 ARG A O 1
ATOM 1590 N N . LEU A 1 202 ? -6.024 0.088 13.991 1.00 90.69 202 LEU A N 1
ATOM 1591 C CA . LEU A 1 202 ? -5.024 1.061 14.383 1.00 90.69 202 LEU A CA 1
ATOM 1592 C C . LEU A 1 202 ? -3.631 0.431 14.374 1.00 90.69 202 LEU A C 1
ATOM 1594 O O . LEU A 1 202 ? -3.430 -0.678 14.865 1.00 90.69 202 LEU A O 1
ATOM 1598 N N . ARG A 1 203 ? -2.651 1.186 13.880 1.00 92.56 203 ARG A N 1
ATOM 1599 C CA . ARG A 1 203 ? -1.237 0.815 13.952 1.00 92.56 203 ARG A CA 1
ATOM 1600 C C . ARG A 1 203 ? -0.796 0.582 15.414 1.00 92.56 203 ARG A C 1
ATOM 1602 O O . ARG A 1 203 ? -0.931 1.505 16.232 1.00 92.56 203 ARG A O 1
ATOM 1609 N N . PRO A 1 204 ? -0.204 -0.578 15.751 1.00 91.69 204 PRO A N 1
ATOM 1610 C CA . PRO A 1 204 ? 0.515 -0.764 17.014 1.00 91.69 204 PRO A CA 1
ATOM 1611 C C . PRO A 1 204 ? 1.698 0.207 17.125 1.00 91.69 204 PRO A C 1
ATOM 1613 O O . PRO A 1 204 ? 2.388 0.456 16.138 1.00 91.69 204 PRO A O 1
ATOM 1616 N N . LEU A 1 205 ? 1.943 0.779 18.307 1.00 90.75 205 LEU A N 1
ATOM 1617 C CA . LEU A 1 205 ? 2.959 1.832 18.477 1.00 90.75 205 LEU A CA 1
ATOM 1618 C C . LEU A 1 205 ? 4.388 1.333 18.228 1.00 90.75 205 LEU A C 1
ATOM 1620 O O . LEU A 1 205 ? 5.265 2.123 17.888 1.00 90.75 205 LEU A O 1
ATOM 1624 N N . GLU A 1 206 ? 4.602 0.032 18.375 1.00 93.06 206 GLU A N 1
ATOM 1625 C CA . GLU A 1 206 ? 5.876 -0.654 18.196 1.00 93.06 206 GLU A CA 1
ATOM 1626 C C . GLU A 1 206 ? 6.259 -0.794 16.716 1.00 93.06 206 GLU A C 1
ATOM 1628 O O . GLU A 1 206 ? 7.429 -1.013 16.402 1.00 93.06 206 GLU A O 1
ATOM 1633 N N . ILE A 1 207 ? 5.293 -0.663 15.798 1.00 95.62 207 ILE A N 1
ATOM 1634 C CA . ILE A 1 207 ? 5.529 -0.762 14.357 1.00 95.62 207 ILE A CA 1
ATOM 1635 C C . ILE A 1 207 ? 5.787 0.646 13.793 1.00 95.62 207 ILE A C 1
ATOM 1637 O O . ILE A 1 207 ? 4.912 1.518 13.902 1.00 95.62 207 ILE A O 1
ATOM 1641 N N . PRO A 1 208 ? 6.948 0.898 13.155 1.00 96.38 208 PRO A N 1
ATOM 1642 C CA . PRO A 1 208 ? 7.219 2.159 12.466 1.00 96.38 208 PRO A CA 1
ATOM 1643 C C . PRO A 1 208 ? 6.121 2.511 11.458 1.00 96.38 208 PRO A C 1
ATOM 1645 O O . PRO A 1 208 ? 5.533 1.631 10.831 1.00 96.38 208 PRO A O 1
ATOM 1648 N N . LEU A 1 209 ? 5.815 3.804 11.307 1.00 95.50 209 LEU A N 1
ATOM 1649 C CA . LEU A 1 209 ? 4.705 4.243 10.451 1.00 95.50 209 LEU A CA 1
ATOM 1650 C C . LEU A 1 209 ? 4.936 3.842 8.989 1.00 95.50 209 LEU A C 1
ATOM 1652 O O . LEU A 1 209 ? 4.036 3.322 8.342 1.00 95.50 209 LEU A O 1
ATOM 1656 N N . GLU A 1 210 ? 6.164 4.012 8.509 1.00 96.44 210 GLU A N 1
ATOM 1657 C CA . GLU A 1 210 ? 6.576 3.617 7.161 1.00 96.44 210 GLU A CA 1
ATOM 1658 C C . GLU A 1 210 ? 6.388 2.113 6.911 1.00 96.44 210 GLU A C 1
ATOM 1660 O O . GLU A 1 210 ? 5.827 1.719 5.891 1.00 96.44 210 GLU A O 1
ATOM 1665 N N . HIS A 1 211 ? 6.751 1.264 7.878 1.00 97.56 211 HIS A N 1
ATOM 1666 C CA . HIS A 1 211 ? 6.536 -0.176 7.780 1.00 97.56 211 HIS A CA 1
ATOM 1667 C C . HIS A 1 211 ? 5.047 -0.509 7.763 1.00 97.56 211 HIS A C 1
ATOM 1669 O O . HIS A 1 211 ? 4.626 -1.380 7.010 1.00 97.56 211 HIS A O 1
ATOM 1675 N N . TRP A 1 212 ? 4.239 0.195 8.558 1.00 96.44 212 TRP A N 1
ATOM 1676 C CA . TRP A 1 212 ? 2.793 0.002 8.575 1.00 96.44 212 TRP A CA 1
ATOM 1677 C C . TRP A 1 212 ? 2.152 0.313 7.220 1.00 96.44 212 TRP A C 1
ATOM 1679 O O . TRP A 1 212 ? 1.325 -0.465 6.750 1.00 96.44 212 TRP A O 1
ATOM 1689 N N . PHE A 1 213 ? 2.581 1.386 6.556 1.00 97.00 213 PHE A N 1
ATOM 1690 C CA . PHE A 1 213 ? 2.147 1.696 5.194 1.00 97.00 213 PHE A CA 1
ATOM 1691 C C . PHE A 1 213 ? 2.621 0.647 4.185 1.00 97.00 213 PHE A C 1
ATOM 1693 O O . PHE A 1 213 ? 1.814 0.163 3.394 1.00 97.00 213 PHE A O 1
ATOM 1700 N N . ILE A 1 214 ? 3.882 0.211 4.258 1.00 96.94 214 ILE A N 1
ATOM 1701 C CA . ILE A 1 214 ? 4.400 -0.855 3.386 1.00 96.94 214 ILE A CA 1
ATOM 1702 C C . ILE A 1 214 ? 3.593 -2.149 3.562 1.00 96.94 214 ILE A C 1
ATOM 1704 O O . ILE A 1 214 ? 3.232 -2.773 2.568 1.00 96.94 214 ILE A O 1
ATOM 1708 N N . LEU A 1 215 ? 3.242 -2.537 4.792 1.00 94.94 215 LEU A N 1
ATOM 1709 C CA . LEU A 1 215 ? 2.420 -3.727 5.054 1.00 94.94 215 LEU A CA 1
ATOM 1710 C C . LEU A 1 215 ? 1.067 -3.689 4.333 1.00 94.94 215 LEU A C 1
ATOM 1712 O O . LEU A 1 215 ? 0.599 -4.737 3.897 1.00 94.94 215 LEU A O 1
ATOM 1716 N N . HIS A 1 216 ? 0.469 -2.506 4.173 1.00 94.81 216 HIS A N 1
ATOM 1717 C CA . HIS A 1 216 ? -0.797 -2.341 3.452 1.00 94.81 216 HIS A CA 1
ATOM 1718 C C . HIS A 1 216 ? -0.621 -2.339 1.926 1.00 94.81 216 HIS A C 1
ATOM 1720 O O . HIS A 1 216 ? -1.572 -2.599 1.197 1.00 94.81 216 HIS A O 1
ATOM 1726 N N . VAL A 1 217 ? 0.600 -2.110 1.442 1.00 95.56 217 VAL A N 1
ATOM 1727 C CA . VAL A 1 217 ? 0.967 -2.146 0.022 1.00 95.56 217 VAL A CA 1
ATOM 1728 C C . VAL A 1 217 ? 1.298 -3.567 -0.461 1.00 95.56 217 VAL A C 1
ATOM 1730 O O . VAL A 1 217 ? 0.945 -3.945 -1.583 1.00 95.56 217 VAL A O 1
ATOM 1733 N N . LEU A 1 218 ? 1.971 -4.372 0.372 1.00 94.00 218 LEU A N 1
ATOM 1734 C CA . LEU A 1 218 ? 2.450 -5.712 -0.000 1.00 94.00 218 LEU A CA 1
ATOM 1735 C C . LEU A 1 218 ? 1.384 -6.626 -0.641 1.00 94.00 218 LEU A C 1
ATOM 1737 O O . LEU A 1 218 ? 1.730 -7.285 -1.626 1.00 94.00 218 LEU A O 1
ATOM 1741 N N . PRO A 1 219 ? 0.113 -6.654 -0.178 1.00 91.94 219 PRO A N 1
ATOM 1742 C CA . PRO A 1 219 ? -0.920 -7.502 -0.771 1.00 91.94 219 PRO A CA 1
ATOM 1743 C C . PRO A 1 219 ? -1.151 -7.299 -2.269 1.00 91.94 219 PRO A C 1
ATOM 1745 O O . PRO A 1 219 ? -1.594 -8.219 -2.953 1.00 91.94 219 PRO A O 1
ATOM 1748 N N . PHE A 1 220 ? -0.834 -6.110 -2.777 1.00 92.06 220 PHE A N 1
ATOM 1749 C CA . PHE A 1 220 ? -1.070 -5.725 -4.165 1.00 92.06 220 PHE A CA 1
ATOM 1750 C C . PHE A 1 220 ? 0.202 -5.717 -5.005 1.00 92.06 220 PHE A C 1
ATOM 1752 O O . PHE A 1 220 ? 0.156 -5.956 -6.210 1.00 92.06 220 PHE A O 1
ATOM 1759 N N . ALA A 1 221 ? 1.340 -5.425 -4.376 1.00 93.50 221 ALA A N 1
ATOM 1760 C CA . ALA A 1 221 ? 2.624 -5.332 -5.057 1.00 93.50 221 ALA A CA 1
ATOM 1761 C C . ALA A 1 221 ? 3.269 -6.704 -5.318 1.00 93.50 221 ALA A C 1
ATOM 1763 O O . ALA A 1 221 ? 4.052 -6.831 -6.257 1.00 93.50 221 ALA A O 1
ATOM 1764 N N . VAL A 1 222 ? 2.960 -7.721 -4.505 1.00 91.44 222 VAL A N 1
ATOM 1765 C CA . VAL A 1 222 ? 3.585 -9.051 -4.591 1.00 91.44 222 VAL A CA 1
ATOM 1766 C C . VAL A 1 222 ? 2.733 -9.999 -5.430 1.00 91.44 222 VAL A C 1
ATOM 1768 O O . VAL A 1 222 ? 1.580 -10.275 -5.102 1.00 91.44 222 VAL A O 1
ATOM 1771 N N . ALA A 1 223 ? 3.309 -10.538 -6.506 1.00 87.62 223 ALA A N 1
ATOM 1772 C CA . ALA A 1 223 ? 2.567 -11.237 -7.549 1.00 87.62 223 ALA A CA 1
ATOM 1773 C C . ALA A 1 223 ? 1.799 -12.472 -7.054 1.00 87.62 223 ALA A C 1
ATOM 1775 O O . ALA A 1 223 ? 0.667 -12.698 -7.488 1.00 87.62 223 ALA A O 1
ATOM 1776 N N . ASP A 1 224 ? 2.404 -13.233 -6.141 1.00 82.81 224 ASP A N 1
ATOM 1777 C CA . ASP A 1 224 ? 1.839 -14.453 -5.557 1.00 82.81 224 ASP A CA 1
ATOM 1778 C C . ASP A 1 224 ? 1.491 -14.261 -4.071 1.00 82.81 224 ASP A C 1
ATOM 1780 O O . ASP A 1 224 ? 1.589 -15.199 -3.272 1.00 82.81 224 ASP A O 1
ATOM 1784 N N . TRP A 1 225 ? 1.095 -13.044 -3.673 1.00 86.50 225 TRP A N 1
ATOM 1785 C CA . TRP A 1 225 ? 0.750 -12.742 -2.281 1.00 86.50 225 TRP A CA 1
ATOM 1786 C C . TRP A 1 225 ? -0.244 -13.752 -1.699 1.00 86.50 225 TRP A C 1
ATOM 1788 O O . TRP A 1 225 ? 0.002 -14.312 -0.631 1.00 86.50 225 TRP A O 1
ATOM 1798 N N . THR A 1 226 ? -1.313 -14.063 -2.437 1.00 83.62 226 THR A N 1
ATOM 1799 C CA . THR A 1 226 ? -2.377 -15.003 -2.035 1.00 83.62 226 THR A CA 1
ATOM 1800 C C . THR A 1 226 ? -1.890 -16.444 -1.835 1.00 83.62 226 THR A C 1
ATOM 1802 O O . THR A 1 226 ? -2.538 -17.227 -1.142 1.00 83.62 226 THR A O 1
ATOM 1805 N N . ALA A 1 227 ? -0.730 -16.812 -2.392 1.00 82.75 227 ALA A N 1
ATOM 1806 C CA . ALA A 1 227 ? -0.107 -18.118 -2.184 1.00 82.75 227 ALA A CA 1
ATOM 1807 C C . ALA A 1 227 ? 0.769 -18.176 -0.915 1.00 82.75 227 ALA A C 1
ATOM 1809 O O . ALA A 1 227 ? 1.116 -19.271 -0.451 1.00 82.75 227 ALA A O 1
ATOM 1810 N N . SER A 1 228 ? 1.127 -17.025 -0.341 1.00 82.56 228 SER A N 1
ATOM 1811 C CA . SER A 1 228 ? 1.883 -16.937 0.912 1.00 82.56 228 SER A CA 1
ATOM 1812 C C . SER A 1 228 ? 1.003 -17.261 2.134 1.00 82.56 228 SER A C 1
ATOM 1814 O O . SER A 1 228 ? -0.225 -17.184 2.054 1.00 82.56 228 SER A O 1
ATOM 1816 N N . PRO A 1 229 ? 1.587 -17.616 3.296 1.00 81.75 229 PRO A N 1
ATOM 1817 C CA . PRO A 1 229 ? 0.826 -17.761 4.537 1.00 81.75 229 PRO A CA 1
ATOM 1818 C C . PRO A 1 229 ? 0.065 -16.487 4.923 1.00 81.75 229 PRO A C 1
ATOM 1820 O O . PRO A 1 229 ? -1.066 -16.579 5.388 1.00 81.75 229 PRO A O 1
ATOM 1823 N N . MET A 1 230 ? 0.657 -15.312 4.681 1.00 84.81 230 MET A N 1
ATOM 1824 C CA . MET A 1 230 ? 0.039 -14.022 4.994 1.00 84.81 230 MET A CA 1
ATOM 1825 C C . MET A 1 230 ? -1.143 -13.720 4.076 1.00 84.81 230 MET A C 1
ATOM 1827 O O . MET A 1 230 ? -2.201 -13.339 4.555 1.00 84.81 230 MET A O 1
ATOM 1831 N N . GLY A 1 231 ? -1.019 -13.968 2.771 1.00 82.50 231 GLY A N 1
ATOM 1832 C CA . GLY A 1 231 ? -2.125 -13.743 1.836 1.00 82.50 231 GLY A CA 1
ATOM 1833 C C . GLY A 1 231 ? -3.293 -14.718 1.977 1.00 82.50 231 GLY A C 1
ATOM 1834 O O . GLY A 1 231 ? -4.334 -14.489 1.370 1.00 82.50 231 GLY A O 1
ATOM 1835 N N . ARG A 1 232 ? -3.142 -15.786 2.774 1.00 82.25 232 ARG A N 1
ATOM 1836 C CA . ARG A 1 232 ? -4.242 -16.676 3.178 1.00 82.25 232 ARG A CA 1
ATOM 1837 C C . ARG A 1 232 ? -4.871 -16.307 4.520 1.00 82.25 232 ARG A C 1
ATOM 1839 O O . ARG A 1 232 ? -5.901 -16.877 4.869 1.00 82.25 232 ARG A O 1
ATOM 1846 N N . ALA A 1 233 ? -4.239 -15.431 5.291 1.00 81.75 233 ALA A N 1
ATOM 1847 C CA . ALA A 1 233 ? -4.733 -15.025 6.594 1.00 81.75 233 ALA A CA 1
ATOM 1848 C C . ALA A 1 233 ? -5.581 -13.740 6.479 1.00 81.75 233 ALA A C 1
ATOM 1850 O O . ALA A 1 233 ? -5.407 -12.974 5.529 1.00 81.75 233 ALA A O 1
ATOM 1851 N N . PRO A 1 234 ? -6.499 -13.488 7.432 1.00 79.50 234 PRO A N 1
ATOM 1852 C CA . PRO A 1 234 ? -7.321 -12.283 7.424 1.00 79.50 234 PRO A CA 1
ATOM 1853 C C . PRO A 1 234 ? -6.467 -11.024 7.495 1.00 79.50 234 PRO A C 1
ATOM 1855 O O . PRO A 1 234 ? -5.449 -10.980 8.186 1.00 79.50 234 PRO A O 1
ATOM 1858 N N . THR A 1 235 ? -6.917 -9.959 6.851 1.00 74.31 235 THR A N 1
ATOM 1859 C CA . THR A 1 235 ? -6.156 -8.704 6.774 1.00 74.31 235 THR A CA 1
ATOM 1860 C C . THR A 1 235 ? -6.046 -7.959 8.102 1.00 74.31 235 THR A C 1
ATOM 1862 O O . THR A 1 235 ? -5.129 -7.163 8.295 1.00 74.31 235 THR A O 1
ATOM 1865 N N . SER A 1 236 ? -6.874 -8.311 9.089 1.00 77.06 236 SER A N 1
ATOM 1866 C CA . SER A 1 236 ? -6.690 -7.911 10.490 1.00 77.06 236 SER A CA 1
ATOM 1867 C C . SER A 1 236 ? -5.376 -8.397 11.113 1.00 77.06 236 SER A C 1
ATOM 1869 O O . SER A 1 236 ? -4.925 -7.824 12.104 1.00 77.06 236 SER A O 1
ATOM 1871 N N . ALA A 1 237 ? -4.740 -9.433 10.559 1.00 84.12 237 ALA A N 1
ATOM 1872 C CA . ALA A 1 237 ? -3.559 -10.061 11.143 1.00 84.12 237 ALA A CA 1
ATOM 1873 C C . ALA A 1 237 ? -2.222 -9.414 10.726 1.00 84.12 237 ALA A C 1
ATOM 1875 O O . ALA A 1 237 ? -1.171 -9.904 11.135 1.00 84.12 237 ALA A O 1
ATOM 1876 N N . MET A 1 238 ? -2.218 -8.296 9.984 1.00 88.56 238 MET A N 1
ATOM 1877 C CA . MET A 1 238 ? -0.977 -7.639 9.524 1.00 88.56 238 MET A CA 1
ATOM 1878 C C . MET A 1 238 ? 0.024 -7.347 10.650 1.00 88.56 238 MET A C 1
ATOM 1880 O O . MET A 1 238 ? 1.218 -7.614 10.508 1.00 88.56 238 MET A O 1
ATOM 1884 N N . ALA A 1 239 ? -0.456 -6.840 11.790 1.00 89.88 239 ALA A N 1
ATOM 1885 C CA . ALA A 1 239 ? 0.384 -6.579 12.958 1.00 89.88 239 ALA A CA 1
ATOM 1886 C C . ALA A 1 239 ? 1.012 -7.861 13.527 1.00 89.88 239 ALA A C 1
ATOM 1888 O O . ALA A 1 239 ? 2.180 -7.866 13.917 1.00 89.88 239 ALA A O 1
ATOM 1889 N N . LEU A 1 240 ? 0.247 -8.957 13.549 1.00 87.81 240 LEU A N 1
ATOM 1890 C CA . LEU A 1 240 ? 0.734 -10.259 13.996 1.00 87.81 240 LEU A CA 1
ATOM 1891 C C . LEU A 1 240 ? 1.819 -10.770 13.052 1.00 87.81 240 LEU A C 1
ATOM 1893 O O . LEU A 1 240 ? 2.887 -11.155 13.517 1.00 87.81 240 LEU A O 1
ATOM 1897 N N . TRP A 1 241 ? 1.608 -10.690 11.734 1.00 86.88 241 TRP A N 1
ATOM 1898 C CA . TRP A 1 241 ? 2.611 -11.137 10.766 1.00 86.88 241 TRP A CA 1
ATOM 1899 C C . TRP A 1 241 ? 3.917 -10.362 10.892 1.00 86.88 241 TRP A C 1
ATOM 1901 O O . TRP A 1 241 ? 4.996 -10.952 10.875 1.00 86.88 241 TRP A O 1
ATOM 1911 N N . TYR A 1 242 ? 3.827 -9.043 11.050 1.00 91.44 242 TYR A N 1
ATOM 1912 C CA . TYR A 1 242 ? 5.005 -8.216 11.253 1.00 91.44 242 TYR A CA 1
ATOM 1913 C C . TYR A 1 242 ? 5.770 -8.636 12.515 1.00 91.44 242 TYR A C 1
ATOM 1915 O O . TYR A 1 242 ? 6.991 -8.732 12.483 1.00 91.44 242 TYR A O 1
ATOM 1923 N N . ASN A 1 243 ? 5.083 -8.942 13.615 1.00 89.44 243 ASN A N 1
ATOM 1924 C CA . ASN A 1 243 ? 5.734 -9.331 14.869 1.00 89.44 243 ASN A CA 1
ATOM 1925 C C . ASN A 1 243 ? 6.282 -10.768 14.861 1.00 89.44 243 ASN A C 1
ATOM 1927 O O . ASN A 1 243 ? 7.327 -11.025 15.456 1.00 89.44 243 ASN A O 1
ATOM 1931 N N . GLU A 1 244 ? 5.608 -11.700 14.187 1.00 86.94 244 GLU A N 1
ATOM 1932 C CA . GLU A 1 244 ? 5.983 -13.118 14.168 1.00 86.94 244 GLU A CA 1
ATOM 1933 C C . GLU A 1 244 ? 7.050 -13.450 13.115 1.00 86.94 244 GLU A C 1
ATOM 1935 O O . GLU A 1 244 ? 7.922 -14.290 13.353 1.00 86.94 244 GLU A O 1
ATOM 1940 N N . TYR A 1 245 ? 7.015 -12.797 11.949 1.00 87.06 245 TYR A N 1
ATOM 1941 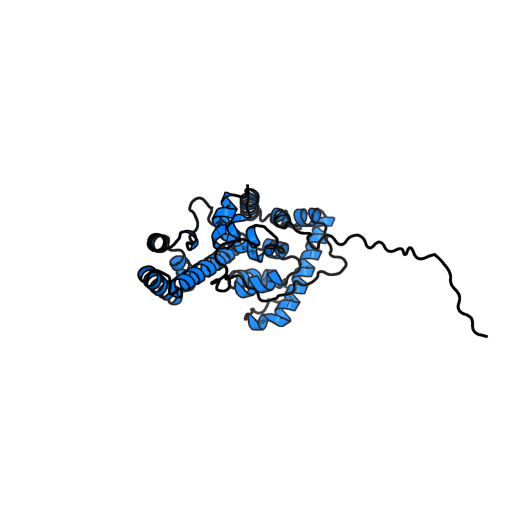C CA . TYR A 1 245 ? 7.857 -13.155 10.809 1.00 87.06 245 TYR A CA 1
ATOM 1942 C C . TYR A 1 245 ? 8.953 -12.115 10.583 1.00 87.06 245 TYR A C 1
ATOM 1944 O O . TYR A 1 245 ? 8.756 -11.087 9.937 1.00 87.06 245 TYR A O 1
ATOM 1952 N N . ASN A 1 246 ? 10.171 -12.433 11.031 1.00 87.88 246 ASN A N 1
ATOM 1953 C CA . ASN A 1 246 ? 11.339 -11.564 10.841 1.00 87.88 246 ASN A CA 1
ATOM 1954 C C . ASN A 1 246 ? 11.615 -11.241 9.356 1.00 87.88 246 ASN A C 1
ATOM 1956 O O . ASN A 1 246 ? 12.116 -10.167 9.039 1.00 87.88 246 ASN A O 1
ATOM 1960 N N . SER A 1 247 ? 11.247 -12.138 8.434 1.00 88.62 247 SER A N 1
ATOM 1961 C CA . SER A 1 247 ? 11.334 -11.891 6.989 1.00 88.62 247 SER A CA 1
ATOM 1962 C C . SER A 1 247 ? 10.478 -10.711 6.527 1.00 88.62 247 SER A C 1
ATOM 1964 O O . SER A 1 247 ? 10.883 -10.013 5.606 1.00 88.62 247 SER A O 1
ATOM 1966 N N . ILE A 1 248 ? 9.328 -10.474 7.165 1.00 91.06 248 ILE A N 1
ATOM 1967 C CA . ILE A 1 248 ? 8.444 -9.347 6.851 1.00 91.06 248 ILE A CA 1
ATOM 1968 C C . ILE A 1 248 ? 9.014 -8.052 7.410 1.00 91.06 248 ILE A C 1
ATOM 1970 O O . ILE A 1 248 ? 9.073 -7.067 6.685 1.00 91.06 248 ILE A O 1
ATOM 1974 N N . GLN A 1 249 ? 9.519 -8.068 8.648 1.00 93.44 249 GLN A N 1
ATOM 1975 C CA . GLN A 1 249 ? 10.209 -6.903 9.213 1.00 93.44 249 GLN A CA 1
ATOM 1976 C C . GLN A 1 249 ? 11.382 -6.476 8.331 1.00 93.44 249 GLN A C 1
ATOM 1978 O O . GLN A 1 249 ? 11.471 -5.311 7.962 1.00 93.44 249 GLN A O 1
ATOM 1983 N N . ARG A 1 250 ? 12.235 -7.434 7.938 1.00 94.06 250 ARG A N 1
ATOM 1984 C CA . ARG A 1 250 ? 13.363 -7.175 7.035 1.00 94.06 250 ARG A CA 1
ATOM 1985 C C . ARG A 1 250 ? 12.903 -6.631 5.694 1.00 94.06 250 ARG A C 1
ATOM 1987 O O . ARG A 1 250 ? 13.449 -5.631 5.267 1.00 94.06 250 ARG A O 1
ATOM 1994 N N . LEU A 1 251 ? 11.882 -7.227 5.074 1.00 94.81 251 LEU A N 1
ATOM 1995 C CA . LEU A 1 251 ? 11.345 -6.713 3.814 1.00 94.81 251 LEU A CA 1
ATOM 1996 C C . LEU A 1 251 ? 10.859 -5.263 3.954 1.00 94.81 251 LEU A C 1
ATOM 1998 O O . LEU A 1 251 ? 11.174 -4.439 3.105 1.00 94.81 251 LEU A O 1
ATOM 2002 N N . CYS A 1 252 ? 10.127 -4.933 5.020 1.00 96.75 252 CYS A N 1
ATOM 2003 C CA . CYS A 1 252 ? 9.692 -3.559 5.267 1.00 96.75 252 CYS A CA 1
ATOM 2004 C C . CYS A 1 252 ? 10.878 -2.602 5.448 1.00 96.75 252 CYS A C 1
ATOM 2006 O O . CYS A 1 252 ? 10.864 -1.529 4.853 1.00 96.75 252 CYS A O 1
ATOM 2008 N N . THR A 1 253 ? 11.904 -2.998 6.206 1.00 96.81 253 THR A N 1
ATOM 2009 C CA . THR A 1 253 ? 13.133 -2.207 6.390 1.00 96.81 253 THR A CA 1
ATOM 2010 C C . THR A 1 253 ? 13.887 -2.019 5.076 1.00 96.81 253 THR A C 1
ATOM 2012 O O . THR A 1 253 ? 14.225 -0.899 4.711 1.00 96.81 253 THR A O 1
ATOM 2015 N N . ASP A 1 254 ? 14.092 -3.094 4.319 1.00 96.75 254 ASP A N 1
ATOM 2016 C CA . ASP A 1 254 ? 14.814 -3.085 3.047 1.00 96.75 254 ASP A CA 1
ATOM 2017 C C . ASP A 1 254 ? 14.106 -2.193 2.004 1.00 96.75 254 ASP A C 1
ATOM 2019 O O . ASP A 1 254 ? 14.756 -1.416 1.292 1.00 96.75 254 ASP A O 1
ATOM 2023 N N . ILE A 1 255 ? 12.767 -2.231 1.958 1.00 97.56 255 ILE A N 1
ATOM 2024 C CA . ILE A 1 255 ? 11.960 -1.341 1.112 1.00 97.56 255 ILE A CA 1
ATOM 2025 C C . ILE A 1 255 ? 12.062 0.112 1.589 1.00 97.56 255 ILE A C 1
ATOM 2027 O O . ILE A 1 255 ? 12.285 0.994 0.757 1.00 97.56 255 ILE A O 1
ATOM 2031 N N . ALA A 1 256 ? 11.893 0.370 2.889 1.00 96.19 256 ALA A N 1
ATOM 2032 C CA . ALA A 1 256 ? 11.893 1.723 3.445 1.00 96.19 256 ALA A CA 1
ATOM 2033 C C . ALA A 1 256 ? 13.246 2.423 3.243 1.00 96.19 256 ALA A C 1
ATOM 2035 O O . ALA A 1 256 ? 13.292 3.547 2.740 1.00 96.19 256 ALA A O 1
ATOM 2036 N N . ASP A 1 257 ? 14.341 1.729 3.556 1.00 95.00 257 ASP A N 1
ATOM 2037 C CA . ASP A 1 257 ? 15.685 2.306 3.553 1.00 95.00 257 ASP A CA 1
ATOM 2038 C C . ASP A 1 257 ? 16.291 2.363 2.146 1.00 95.00 257 ASP A C 1
ATOM 2040 O O . ASP A 1 257 ? 16.955 3.335 1.781 1.00 95.00 257 ASP A O 1
ATOM 2044 N N . ASN A 1 258 ? 16.081 1.313 1.342 1.00 94.00 258 ASN A N 1
ATOM 2045 C CA . ASN A 1 258 ? 16.845 1.097 0.109 1.00 94.00 258 ASN A CA 1
ATOM 2046 C C . ASN A 1 258 ? 15.978 0.925 -1.144 1.00 94.00 258 ASN A C 1
ATOM 2048 O O . ASN A 1 258 ? 16.523 0.856 -2.249 1.00 94.00 258 ASN A O 1
ATOM 2052 N N . ARG A 1 259 ? 14.645 0.861 -1.007 1.00 94.56 259 ARG A N 1
ATOM 2053 C CA . ARG A 1 259 ? 13.731 0.386 -2.065 1.00 94.56 259 ARG A CA 1
ATOM 2054 C C . ARG A 1 259 ? 14.148 -0.992 -2.599 1.00 94.56 259 ARG A C 1
ATOM 2056 O O . ARG A 1 259 ? 14.011 -1.271 -3.792 1.00 94.56 259 ARG A O 1
ATOM 2063 N N . ASP A 1 260 ? 14.679 -1.839 -1.720 1.00 95.50 260 ASP A N 1
ATOM 2064 C CA . ASP A 1 260 ? 15.031 -3.223 -2.029 1.00 95.50 260 ASP A CA 1
ATOM 2065 C C . ASP A 1 260 ? 13.789 -4.105 -1.836 1.00 95.50 260 ASP A C 1
ATOM 2067 O O . ASP A 1 260 ? 13.341 -4.363 -0.722 1.00 95.50 260 ASP A O 1
ATOM 2071 N N . TRP A 1 261 ? 13.234 -4.576 -2.953 1.00 95.75 261 TRP A N 1
ATOM 2072 C CA . TRP A 1 261 ? 12.070 -5.465 -2.996 1.00 95.75 261 TRP A CA 1
ATOM 2073 C C . TRP A 1 261 ? 12.464 -6.943 -3.128 1.00 95.75 261 TRP A C 1
ATOM 2075 O O . TRP A 1 261 ? 11.608 -7.804 -3.320 1.00 95.75 261 TRP A O 1
ATOM 2085 N N . SER A 1 262 ? 13.754 -7.282 -3.053 1.00 93.56 262 SER A N 1
ATOM 2086 C CA . SER A 1 262 ? 14.261 -8.619 -3.385 1.00 93.56 262 SER A CA 1
ATOM 2087 C C . SER A 1 262 ? 13.686 -9.723 -2.505 1.00 93.56 262 SER A C 1
ATOM 2089 O O . SER A 1 262 ? 13.422 -10.822 -2.994 1.00 93.56 262 SER A O 1
ATOM 2091 N N . ALA A 1 263 ? 13.417 -9.436 -1.230 1.00 91.31 263 ALA A N 1
ATOM 2092 C CA . ALA A 1 263 ? 12.807 -10.405 -0.329 1.00 91.31 263 ALA A CA 1
ATOM 2093 C C . ALA A 1 263 ? 11.325 -10.696 -0.652 1.00 91.31 263 ALA A C 1
ATOM 2095 O O . ALA A 1 263 ? 10.830 -11.751 -0.254 1.00 91.31 263 ALA A O 1
ATOM 2096 N N . ALA A 1 264 ? 10.636 -9.848 -1.431 1.00 90.56 264 ALA A N 1
ATOM 2097 C CA . ALA A 1 264 ? 9.256 -10.091 -1.860 1.00 90.56 264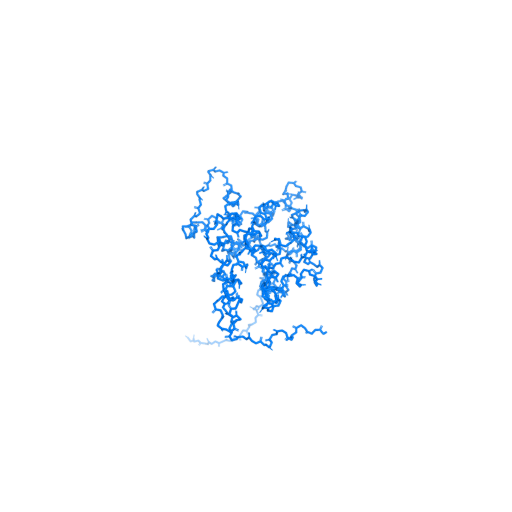 ALA A CA 1
ATOM 2098 C C . ALA A 1 264 ? 9.136 -11.362 -2.719 1.00 90.56 264 ALA A C 1
ATOM 2100 O O . ALA A 1 264 ? 8.219 -12.158 -2.524 1.00 90.56 264 ALA A O 1
ATOM 2101 N N . ALA A 1 265 ? 10.128 -11.624 -3.577 1.00 85.88 265 ALA A N 1
ATOM 2102 C CA . ALA A 1 265 ? 10.184 -12.820 -4.424 1.00 85.88 265 ALA A CA 1
ATOM 2103 C C . ALA A 1 265 ? 10.317 -14.140 -3.633 1.00 85.88 265 ALA A C 1
ATOM 2105 O O . ALA A 1 265 ? 10.186 -15.225 -4.202 1.00 85.88 265 ALA A O 1
ATOM 2106 N N . ARG A 1 266 ? 10.589 -14.062 -2.323 1.00 82.62 266 ARG A N 1
ATOM 2107 C CA . ARG A 1 266 ? 10.716 -15.215 -1.417 1.00 82.62 266 ARG A CA 1
ATOM 2108 C C . ARG A 1 266 ? 9.479 -15.456 -0.558 1.00 82.62 266 ARG A C 1
ATOM 2110 O O . ARG A 1 266 ? 9.442 -16.456 0.154 1.00 82.62 266 ARG A O 1
ATOM 2117 N N . LEU A 1 267 ? 8.491 -14.559 -0.591 1.00 78.31 267 LEU A N 1
ATOM 2118 C CA . LEU A 1 267 ? 7.259 -14.724 0.186 1.00 78.31 267 LEU A CA 1
ATOM 2119 C C . LEU A 1 267 ? 6.356 -15.828 -0.390 1.00 78.31 267 LEU A C 1
ATOM 2121 O O . LEU A 1 267 ? 5.553 -16.419 0.335 1.00 78.31 267 LEU A O 1
ATOM 2125 N N . SER A 1 268 ? 6.513 -16.141 -1.676 1.00 62.09 268 SER A N 1
ATOM 2126 C CA . SER A 1 268 ? 5.795 -17.205 -2.374 1.00 62.09 268 SER A CA 1
ATOM 2127 C C . SER A 1 268 ? 6.323 -18.588 -1.961 1.00 62.09 268 SER A C 1
ATOM 2129 O O . SER A 1 268 ? 7.477 -18.926 -2.219 1.00 62.09 268 SER A O 1
ATOM 2131 N N . LEU A 1 269 ? 5.469 -19.424 -1.356 1.00 47.00 269 LEU A N 1
ATOM 2132 C CA . LEU A 1 269 ? 5.771 -20.836 -1.043 1.00 47.00 269 LEU A CA 1
ATOM 2133 C C . LEU A 1 269 ? 5.405 -21.812 -2.184 1.00 47.00 269 LEU A C 1
ATOM 2135 O O . LEU A 1 269 ? 5.545 -23.023 -2.021 1.00 47.00 269 LEU A O 1
ATOM 2139 N N . GLY A 1 270 ? 4.905 -21.315 -3.318 1.00 39.81 270 GLY A N 1
ATOM 2140 C CA . GLY A 1 270 ? 4.517 -22.119 -4.482 1.00 39.81 270 G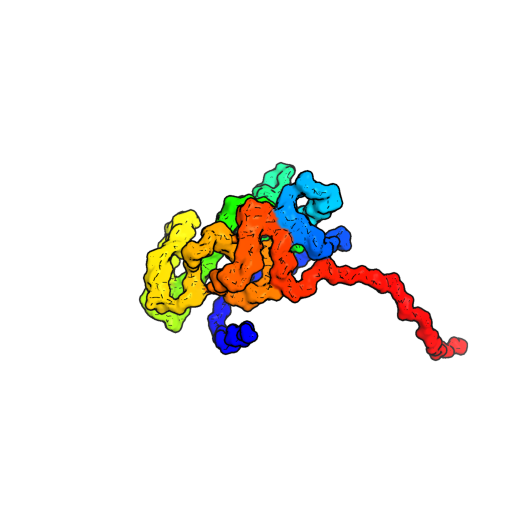LY A CA 1
ATOM 2141 C C . GLY A 1 270 ? 5.516 -22.022 -5.634 1.00 39.81 270 GLY A C 1
ATOM 2142 O O . GLY A 1 270 ? 6.359 -21.126 -5.652 1.00 39.81 270 GLY A O 1
ATOM 2143 N N . VAL A 1 271 ? 5.401 -22.940 -6.603 1.00 34.34 271 VAL A N 1
ATOM 2144 C CA . VAL A 1 271 ? 6.117 -22.875 -7.888 1.00 34.34 271 VAL A CA 1
ATOM 2145 C C . VAL A 1 271 ? 5.773 -21.541 -8.541 1.00 34.34 271 VAL A C 1
ATOM 2147 O O . VAL A 1 271 ? 4.706 -21.367 -9.125 1.00 34.34 271 VAL A O 1
ATOM 2150 N N . THR A 1 272 ? 6.664 -20.573 -8.381 1.00 41.66 272 THR A N 1
ATOM 2151 C CA . THR A 1 272 ? 6.597 -19.319 -9.118 1.00 41.66 272 THR A CA 1
ATOM 2152 C C . THR A 1 272 ? 6.641 -19.653 -10.610 1.00 41.66 272 THR A C 1
ATOM 2154 O O . THR A 1 272 ? 7.369 -20.555 -11.029 1.00 41.66 272 THR A O 1
ATOM 2157 N N . GLN A 1 273 ? 5.882 -18.935 -11.443 1.00 44.34 273 GLN A N 1
ATOM 2158 C CA . GLN A 1 273 ? 5.841 -19.150 -12.905 1.00 44.34 273 GLN A CA 1
ATOM 2159 C C . GLN A 1 273 ? 7.221 -19.003 -13.597 1.00 44.34 273 GLN A C 1
ATOM 2161 O O . GLN A 1 273 ? 7.342 -19.189 -14.807 1.00 44.34 273 GLN A O 1
ATOM 2166 N N . PHE A 1 274 ? 8.268 -18.690 -12.827 1.00 46.03 274 PHE A N 1
ATOM 2167 C CA . PHE A 1 274 ? 9.676 -18.667 -13.203 1.00 46.03 274 PHE A CA 1
ATOM 2168 C C . PHE A 1 274 ? 10.269 -20.053 -13.510 1.00 46.03 274 PHE A C 1
ATOM 2170 O O . PHE A 1 274 ? 11.330 -20.123 -14.130 1.00 46.03 274 PHE A O 1
ATOM 2177 N N . GLU A 1 275 ? 9.599 -21.150 -13.149 1.00 36.72 275 GLU A N 1
ATOM 2178 C CA . GLU A 1 275 ? 10.011 -22.504 -13.537 1.00 36.72 275 GLU A CA 1
ATOM 2179 C C . GLU A 1 275 ? 9.249 -22.986 -14.780 1.00 36.72 275 GLU A C 1
ATOM 2181 O O . GLU A 1 275 ? 8.353 -23.824 -14.717 1.00 36.72 275 GLU A O 1
ATOM 2186 N N . SER A 1 276 ? 9.634 -22.486 -15.956 1.00 31.55 276 SER A N 1
ATOM 2187 C CA . SER A 1 276 ? 9.484 -23.309 -17.160 1.00 31.55 276 SER A CA 1
ATOM 2188 C C . SER A 1 276 ? 10.673 -24.271 -17.210 1.00 31.55 276 SER A C 1
ATOM 2190 O O . SER A 1 276 ? 11.806 -23.799 -17.340 1.00 31.55 276 SER A O 1
ATOM 2192 N N . PRO A 1 277 ? 10.479 -25.600 -17.100 1.00 33.78 277 PRO A N 1
ATOM 2193 C CA . PRO A 1 277 ? 11.571 -26.526 -17.353 1.00 33.78 277 PRO A CA 1
ATOM 2194 C C . PRO A 1 277 ? 12.038 -26.349 -18.806 1.00 33.78 277 PRO A C 1
ATOM 2196 O O . PRO A 1 277 ? 11.209 -26.078 -19.682 1.00 33.78 277 PRO A O 1
ATOM 2199 N N . PRO A 1 278 ? 13.346 -26.493 -19.092 1.00 35.59 278 PRO A N 1
ATOM 2200 C CA . PRO A 1 278 ? 13.829 -26.473 -20.462 1.00 35.59 278 PRO A CA 1
ATOM 2201 C C . PRO A 1 278 ? 13.062 -27.534 -21.245 1.00 35.59 278 PRO A C 1
ATOM 2203 O O . PRO A 1 278 ? 13.014 -28.702 -20.855 1.00 35.59 278 PRO A O 1
ATOM 2206 N N . THR A 1 279 ? 12.418 -27.110 -22.326 1.00 38.84 279 THR A N 1
ATOM 2207 C CA . THR A 1 279 ? 11.642 -27.971 -23.206 1.00 38.84 279 THR A CA 1
ATOM 2208 C C . THR A 1 279 ? 12.553 -29.096 -23.685 1.00 38.84 279 THR A C 1
ATOM 2210 O O . THR A 1 279 ? 13.456 -28.873 -24.492 1.00 38.84 279 THR A O 1
ATOM 2213 N N . ALA A 1 280 ? 12.343 -30.310 -23.174 1.00 34.94 280 ALA A N 1
ATOM 2214 C CA . ALA A 1 280 ? 12.994 -31.507 -23.678 1.00 34.94 280 ALA A CA 1
ATOM 2215 C C . ALA A 1 280 ? 12.397 -31.836 -25.053 1.00 34.94 280 ALA A C 1
ATOM 2217 O O . ALA A 1 280 ? 11.520 -32.683 -25.202 1.00 34.94 280 ALA A O 1
ATOM 2218 N N . ALA A 1 281 ? 12.847 -31.114 -26.075 1.00 39.47 281 ALA A N 1
ATOM 2219 C CA . ALA A 1 281 ? 12.649 -31.495 -27.457 1.00 39.47 281 ALA A CA 1
ATOM 2220 C C . ALA A 1 281 ? 13.652 -32.604 -27.797 1.00 39.47 281 ALA A C 1
ATOM 2222 O O . ALA A 1 281 ? 14.798 -32.319 -28.125 1.00 39.47 281 ALA A O 1
ATOM 2223 N N . ALA A 1 282 ? 13.217 -33.860 -27.709 1.00 34.50 282 ALA A N 1
ATOM 2224 C CA . ALA A 1 282 ? 13.564 -34.912 -28.665 1.00 34.50 282 ALA A CA 1
ATOM 2225 C C . ALA A 1 282 ? 12.751 -36.167 -28.343 1.00 34.50 282 ALA A C 1
ATOM 2227 O O . ALA A 1 282 ? 12.893 -36.777 -27.286 1.00 34.50 282 ALA A O 1
ATOM 2228 N N . ALA A 1 283 ? 11.883 -36.516 -29.283 1.00 33.66 283 ALA A N 1
ATOM 2229 C CA . ALA A 1 283 ? 11.020 -37.674 -29.256 1.00 33.66 283 ALA A CA 1
ATOM 2230 C C . ALA A 1 283 ? 11.814 -38.975 -29.072 1.00 33.66 283 ALA A C 1
ATOM 2232 O O . ALA A 1 283 ? 12.676 -39.313 -29.884 1.00 33.66 283 ALA A O 1
ATOM 2233 N N . ALA A 1 284 ? 11.451 -39.740 -28.049 1.00 37.62 284 ALA A N 1
ATOM 2234 C CA . ALA A 1 284 ? 11.544 -41.185 -28.111 1.00 37.62 284 ALA A CA 1
ATOM 2235 C C . ALA A 1 284 ? 10.223 -41.686 -28.705 1.00 37.62 284 ALA A C 1
ATOM 2237 O O . ALA A 1 284 ? 9.245 -41.823 -27.981 1.00 37.62 284 ALA A O 1
ATOM 2238 N N . ASP A 1 285 ? 10.190 -41.912 -30.018 1.00 36.59 285 ASP A N 1
ATOM 2239 C CA . ASP A 1 285 ? 9.256 -42.885 -30.588 1.00 36.59 285 ASP A CA 1
ATOM 2240 C C . ASP A 1 285 ? 9.845 -43.506 -31.864 1.00 36.59 285 ASP A C 1
ATOM 2242 O O . ASP A 1 285 ? 9.568 -43.124 -33.003 1.00 36.59 285 ASP A O 1
ATOM 2246 N N . HIS A 1 286 ? 10.766 -44.445 -31.655 1.00 40.22 286 HIS A N 1
ATOM 2247 C CA . HIS A 1 286 ? 11.186 -45.415 -32.660 1.00 40.22 286 HIS A CA 1
ATOM 2248 C C . HIS A 1 286 ? 11.044 -46.816 -32.068 1.00 40.22 286 HIS A C 1
ATOM 2250 O O . HIS A 1 286 ? 11.943 -47.344 -31.420 1.00 40.22 286 HIS A O 1
ATOM 2256 N N . GLY A 1 287 ? 9.877 -47.397 -32.320 1.00 31.33 287 GLY A N 1
ATOM 2257 C CA . GLY A 1 287 ? 9.533 -48.801 -32.127 1.00 31.33 287 GLY A CA 1
ATOM 2258 C C . GLY A 1 287 ? 8.044 -48.923 -32.436 1.00 31.33 287 GLY A C 1
ATOM 2259 O O . GLY A 1 287 ? 7.217 -48.510 -31.647 1.00 31.33 287 GLY A O 1
ATOM 2260 N N . GLY A 1 288 ? 7.617 -49.319 -33.625 1.00 30.11 288 GLY A N 1
ATOM 2261 C CA . GLY A 1 288 ? 7.961 -50.587 -34.237 1.00 30.11 288 GLY A CA 1
ATOM 2262 C C . GLY A 1 288 ? 6.675 -51.409 -34.324 1.00 30.11 288 GLY A C 1
ATOM 2263 O O . GLY A 1 288 ? 6.240 -51.983 -33.338 1.00 30.11 288 GLY A O 1
ATOM 2264 N N . ASP A 1 289 ? 6.129 -51.445 -35.538 1.00 35.16 289 ASP A N 1
ATOM 2265 C CA . ASP A 1 289 ? 5.410 -52.574 -36.136 1.00 35.16 289 ASP A CA 1
ATOM 2266 C C . ASP A 1 289 ? 3.983 -52.934 -35.661 1.00 35.16 289 ASP A C 1
ATOM 2268 O O . ASP A 1 289 ? 3.768 -53.463 -34.573 1.00 35.16 289 ASP A O 1
ATOM 2272 N N . SER A 1 290 ? 3.001 -52.778 -36.564 1.00 35.50 290 SER A N 1
ATOM 2273 C CA . SER A 1 290 ? 2.152 -53.899 -37.016 1.00 35.50 290 SER A CA 1
ATOM 2274 C C . SER A 1 290 ? 1.139 -53.487 -38.095 1.00 35.50 290 SER A C 1
ATOM 2276 O O . SER A 1 290 ? 0.132 -52.832 -37.844 1.00 35.50 290 SER A O 1
ATOM 2278 N N . ALA A 1 291 ? 1.438 -53.939 -39.313 1.00 39.62 291 ALA A N 1
ATOM 2279 C CA . ALA A 1 291 ? 0.554 -54.528 -40.322 1.00 39.62 291 ALA A CA 1
ATOM 2280 C C . ALA A 1 291 ? -0.969 -54.235 -40.323 1.00 39.62 291 ALA A C 1
ATOM 2282 O O . ALA A 1 291 ? -1.711 -54.704 -39.464 1.00 39.62 291 ALA A O 1
ATOM 2283 N N . ALA A 1 292 ? -1.469 -53.741 -41.467 1.00 36.84 292 ALA A N 1
ATOM 2284 C CA . ALA A 1 292 ? -2.728 -54.224 -42.047 1.00 36.84 292 ALA A CA 1
ATOM 2285 C C . ALA A 1 292 ? -2.760 -54.082 -43.584 1.00 36.84 292 ALA A C 1
ATOM 2287 O O . ALA A 1 292 ? -2.672 -52.998 -44.150 1.00 36.84 292 ALA A O 1
ATOM 2288 N N . ARG A 1 293 ? -2.907 -55.240 -44.236 1.00 40.56 293 ARG A N 1
ATOM 2289 C CA . ARG A 1 293 ? -3.089 -55.507 -45.674 1.00 40.56 293 ARG A CA 1
ATOM 2290 C C . ARG A 1 293 ? -4.269 -54.760 -46.315 1.00 40.56 293 ARG A C 1
ATOM 2292 O O . ARG A 1 293 ? -5.320 -54.661 -45.689 1.00 40.56 293 ARG A O 1
ATOM 2299 N N . ARG A 1 294 ? -4.164 -54.505 -47.628 1.00 39.22 294 ARG A N 1
ATOM 2300 C CA . ARG A 1 294 ? -5.175 -54.749 -48.697 1.00 39.22 294 ARG A CA 1
ATOM 2301 C C . ARG A 1 294 ? -4.437 -54.635 -50.047 1.00 39.22 294 ARG A C 1
ATOM 2303 O O . ARG A 1 294 ? -3.776 -53.632 -50.266 1.00 39.22 294 ARG A O 1
ATOM 2310 N N . LYS A 1 295 ? -4.172 -55.775 -50.698 1.00 40.53 295 LYS A N 1
ATOM 2311 C CA . LYS A 1 295 ? -4.890 -56.322 -51.871 1.00 40.53 295 LYS A CA 1
ATOM 2312 C C . LYS A 1 295 ? -4.807 -55.422 -53.094 1.00 40.53 295 LYS A C 1
ATOM 2314 O O . LYS A 1 295 ? -5.437 -54.350 -53.046 1.00 40.53 295 LYS A O 1
#

Foldseek 3Di:
DPPPPVPPDDPDDDDDALQCPDPAAADDFPPPLQDALVLVLVLLLALDLVPDDPVSSVNLVSLLVQLLVQVVVCCVPCVVVQVQDDADPPDSRLLSCLLVLLQRVSNLLNSLLHYNQLSSSVLSDDLVSLLSNLLNLLLSLLLVLLVCLLPDPPFDPVSNVLSVVLNVVLVPDDPVVSSVSSQPPVSLVVNVVRDPLLSGSHDDPPDDSSLSSVLSVLLRRQNVLCQAPNVVDRPSCSNVCCVPPVLSVVCSVSCNPRSRNSSSSVRHPDDDPSDPDPPPPDDDDDDDDDDDDDD

Secondary structure (DSSP, 8-state):
--GGGGGSS--S--PPPTT---SPPPPPPPTT----HHHHHHHHT-S-TTTS-HHHHHHHHHHHHHHHHHHHHHHHHHTTTTTPPPPPTTS-HHHHHHHHHHH-HHHHHHHHHHSS-HHHHHHTS-HHHHHHHHHHHHHHHHHHHHHHHHH-TTS-HHHHHHHHHHHHHHHHS-TTHHHHHHT-HHHHHHHHTTS-GGG--PPPTTS-HHHHHHHHHHHHHSTTGGGSTGGGS-GGGHHHHHHH-HHHHHHHHHHHHH---GGGGGS--S--TT---------------------